Protein AF-A0A357MK97-F1 (afdb_monomer)

Structure (mmCIF, N/CA/C/O backbone):
data_AF-A0A357MK97-F1
#
_entry.id   AF-A0A357MK97-F1
#
loop_
_atom_site.group_PDB
_atom_site.id
_atom_site.type_symbol
_atom_site.label_atom_id
_atom_site.label_alt_id
_atom_site.label_comp_id
_atom_site.label_asym_id
_atom_site.label_entity_id
_atom_site.label_seq_id
_atom_site.pdbx_PDB_ins_code
_atom_site.Cartn_x
_atom_site.Cartn_y
_atom_site.Cartn_z
_atom_site.occupancy
_atom_site.B_iso_or_equiv
_atom_site.auth_seq_id
_atom_site.auth_comp_id
_atom_site.auth_asym_id
_atom_site.auth_atom_id
_atom_site.pdbx_PDB_model_num
ATOM 1 N N . MET A 1 1 ? 2.021 8.253 15.032 1.00 92.56 1 MET A N 1
ATOM 2 C CA . MET A 1 1 ? 1.934 6.848 14.575 1.00 92.56 1 MET A CA 1
ATOM 3 C C . MET A 1 1 ? 0.775 6.176 15.282 1.00 92.56 1 MET A C 1
ATOM 5 O O . MET A 1 1 ? 0.379 6.669 16.330 1.00 92.56 1 MET A O 1
ATOM 9 N N . ILE A 1 2 ? 0.246 5.095 14.713 1.00 96.50 2 ILE A N 1
ATOM 10 C CA . ILE A 1 2 ? -0.759 4.218 15.332 1.00 96.50 2 ILE A CA 1
ATOM 11 C C . ILE A 1 2 ? -0.248 2.780 15.222 1.00 96.50 2 ILE A C 1
ATOM 13 O O . ILE A 1 2 ? 0.347 2.444 14.201 1.00 96.50 2 ILE A O 1
ATOM 17 N N . ALA A 1 3 ? -0.470 1.956 16.244 1.00 97.12 3 ALA A N 1
ATOM 18 C CA . ALA A 1 3 ? -0.114 0.540 16.248 1.00 97.12 3 ALA A CA 1
ATOM 19 C C . ALA A 1 3 ? -1.369 -0.320 16.441 1.00 97.12 3 ALA A C 1
ATOM 21 O O . ALA A 1 3 ? -2.244 0.025 17.237 1.00 97.12 3 ALA A O 1
ATOM 22 N N . PHE A 1 4 ? -1.443 -1.435 15.720 1.00 97.81 4 PHE A N 1
ATOM 23 C CA . PHE A 1 4 ? -2.513 -2.421 15.818 1.00 97.81 4 PHE A CA 1
ATOM 24 C C . PHE A 1 4 ? -1.928 -3.752 16.289 1.00 97.81 4 PHE A C 1
ATOM 26 O O . PHE A 1 4 ? -1.059 -4.304 15.619 1.00 97.81 4 PHE A O 1
ATOM 33 N N . ASP A 1 5 ? -2.414 -4.251 17.427 1.00 97.12 5 ASP A N 1
ATOM 34 C CA . ASP A 1 5 ? -2.074 -5.580 17.950 1.00 97.12 5 ASP A CA 1
ATOM 35 C C . ASP A 1 5 ? -2.695 -6.649 17.037 1.00 97.12 5 ASP A C 1
ATOM 37 O O . ASP A 1 5 ? -3.923 -6.791 16.974 1.00 97.12 5 ASP A O 1
ATOM 41 N N . LEU A 1 6 ? -1.863 -7.397 16.312 1.00 97.06 6 LEU A N 1
ATOM 42 C CA . LEU A 1 6 ? -2.329 -8.416 15.369 1.00 97.06 6 LEU A CA 1
ATOM 43 C C . LEU A 1 6 ? -2.845 -9.677 16.073 1.00 97.06 6 LEU A C 1
ATOM 45 O O . LEU A 1 6 ? -3.482 -10.518 15.438 1.00 97.06 6 LEU A O 1
ATOM 49 N N . GLY A 1 7 ? -2.663 -9.805 17.388 1.00 95.19 7 GLY A N 1
ATOM 50 C CA . GLY A 1 7 ? -3.358 -10.790 18.213 1.00 95.19 7 GLY A CA 1
ATOM 51 C C . GLY A 1 7 ? -4.845 -10.466 18.390 1.00 95.19 7 GLY A C 1
ATOM 52 O O . GLY A 1 7 ? -5.669 -11.379 18.449 1.00 95.19 7 GLY A O 1
ATOM 53 N N . LEU A 1 8 ? -5.205 -9.178 18.402 1.00 95.19 8 LEU A N 1
ATOM 54 C CA . LEU A 1 8 ? -6.578 -8.694 18.617 1.00 95.19 8 LEU A CA 1
ATOM 55 C C . LEU A 1 8 ? -7.298 -8.319 17.317 1.00 95.19 8 LEU A C 1
ATOM 57 O O . LEU A 1 8 ? -8.528 -8.416 17.222 1.00 95.19 8 LEU A O 1
ATOM 61 N N . TYR A 1 9 ? -6.542 -7.886 16.311 1.00 97.12 9 TYR A N 1
ATOM 62 C CA . TYR A 1 9 ? -7.086 -7.336 15.079 1.00 97.12 9 TYR A CA 1
ATOM 63 C C . TYR A 1 9 ? -6.643 -8.124 13.847 1.00 97.12 9 TYR A C 1
ATOM 65 O O . TYR A 1 9 ? -5.513 -8.587 13.738 1.00 97.12 9 TYR A O 1
ATOM 73 N N . GLY A 1 10 ? -7.572 -8.287 12.909 1.00 96.88 10 GLY A N 1
ATOM 74 C CA . GLY A 1 10 ? -7.304 -8.743 11.551 1.00 96.88 10 GLY A CA 1
ATOM 75 C C . GLY A 1 10 ? -7.093 -7.561 10.610 1.00 96.88 10 GLY A C 1
ATOM 76 O O . GLY A 1 10 ? -7.509 -6.437 10.902 1.00 96.88 10 GLY A O 1
ATOM 77 N N . LEU A 1 11 ? -6.489 -7.842 9.462 1.00 98.19 11 LEU A N 1
ATOM 78 C CA . LEU A 1 11 ? -6.285 -6.898 8.374 1.00 98.19 11 LEU A CA 1
ATOM 79 C C . LEU A 1 11 ? -6.964 -7.441 7.118 1.00 98.19 11 LEU A C 1
ATOM 81 O O . LEU A 1 11 ? -6.971 -8.647 6.884 1.00 98.19 11 LEU A O 1
ATOM 85 N N . GLY A 1 12 ? -7.510 -6.552 6.303 1.00 98.00 12 GLY A N 1
ATOM 86 C CA . GLY A 1 12 ? -7.920 -6.862 4.945 1.00 98.00 12 GLY A CA 1
ATOM 87 C C . GLY A 1 12 ? -7.580 -5.728 3.993 1.00 98.00 12 GLY A C 1
ATOM 88 O O . GLY A 1 12 ? -7.131 -4.658 4.407 1.00 98.00 12 GLY A O 1
ATOM 89 N N . TYR A 1 13 ? -7.794 -5.980 2.708 1.00 98.62 13 TYR A N 1
ATOM 90 C CA . TYR A 1 13 ? -7.507 -5.063 1.613 1.00 98.62 13 TYR A CA 1
ATOM 91 C C . TYR A 1 13 ? -8.707 -5.011 0.670 1.00 98.62 13 TYR A C 1
ATOM 93 O O . TYR A 1 13 ? -9.346 -6.037 0.430 1.00 98.62 13 TYR A O 1
ATOM 101 N N . ALA A 1 14 ? -9.013 -3.826 0.154 1.00 98.19 14 ALA A N 1
ATOM 102 C CA . ALA A 1 14 ? -10.058 -3.627 -0.841 1.00 98.19 14 ALA A CA 1
ATOM 103 C C . ALA A 1 14 ? -9.544 -2.720 -1.958 1.00 98.19 14 ALA A C 1
ATOM 105 O O . ALA A 1 14 ? -8.967 -1.659 -1.693 1.00 98.19 14 ALA A O 1
ATOM 106 N N . VAL A 1 15 ? -9.767 -3.137 -3.204 1.00 97.75 15 VAL A N 1
ATOM 107 C CA . VAL A 1 15 ? -9.374 -2.379 -4.392 1.00 97.75 15 VAL A CA 1
ATOM 108 C C . VAL A 1 15 ? -10.351 -1.234 -4.626 1.00 97.75 15 VAL A C 1
ATOM 110 O O . VAL A 1 15 ? -11.564 -1.401 -4.488 1.00 97.75 15 VAL A O 1
ATOM 113 N N . GLY A 1 16 ? -9.808 -0.065 -4.976 1.00 97.31 16 GLY A N 1
ATOM 114 C CA . GLY A 1 16 ? -10.569 1.133 -5.315 1.00 97.31 16 GLY A CA 1
ATOM 115 C C . GLY A 1 16 ? -11.442 0.948 -6.549 1.00 97.31 16 GLY A C 1
ATOM 116 O O . GLY A 1 16 ? -11.199 0.058 -7.362 1.00 97.31 16 GLY A O 1
ATOM 117 N N . THR A 1 17 ? -12.421 1.829 -6.749 1.00 96.88 17 THR A N 1
ATOM 118 C CA . THR A 1 17 ? -13.231 1.821 -7.984 1.00 96.88 17 THR A CA 1
ATOM 119 C C . THR A 1 17 ? -12.405 2.115 -9.244 1.00 96.88 17 THR A C 1
ATOM 121 O O . THR A 1 17 ? -12.867 1.861 -10.348 1.00 96.88 17 THR A O 1
ATOM 124 N N . ASP A 1 18 ? -11.206 2.688 -9.088 1.00 94.75 18 ASP A N 1
ATOM 125 C CA . ASP A 1 18 ? -10.304 3.043 -10.193 1.00 94.75 18 ASP A CA 1
ATOM 126 C C . ASP A 1 18 ? -8.846 2.661 -9.886 1.00 94.75 18 ASP A C 1
ATOM 128 O O . ASP A 1 18 ? -8.137 2.106 -10.721 1.00 94.75 18 ASP A O 1
ATOM 132 N N . HIS A 1 19 ? -8.368 2.916 -8.664 1.00 96.38 19 HIS A N 1
ATOM 133 C CA . HIS A 1 19 ? -6.974 2.704 -8.284 1.00 96.38 19 HIS A CA 1
ATOM 134 C C . HIS A 1 19 ? -6.764 1.435 -7.430 1.00 96.38 19 HIS A C 1
ATOM 136 O O . HIS A 1 19 ? -7.594 1.119 -6.580 1.00 96.38 19 HIS A O 1
ATOM 142 N N . PRO A 1 20 ? -5.630 0.725 -7.603 1.00 95.62 20 PRO A N 1
ATOM 143 C CA . PRO A 1 20 ? -4.439 1.157 -8.336 1.00 95.62 20 PRO A CA 1
ATOM 144 C C . PRO A 1 20 ? -4.575 1.137 -9.863 1.00 95.62 20 PRO A C 1
ATOM 146 O O . PRO A 1 20 ? -3.876 1.937 -10.466 1.00 95.62 20 PRO A O 1
ATOM 149 N N . ALA A 1 21 ? -5.527 0.407 -10.452 1.00 95.31 21 ALA A N 1
ATOM 150 C CA . ALA A 1 21 ? -5.714 0.147 -11.893 1.00 95.31 21 ALA A CA 1
ATOM 151 C C . ALA A 1 21 ? -4.837 -0.992 -12.443 1.00 95.31 21 ALA A C 1
ATOM 153 O O . ALA A 1 21 ? -3.847 -1.396 -11.830 1.00 95.31 21 ALA A O 1
ATOM 154 N N . LEU A 1 22 ? -5.209 -1.524 -13.610 1.00 96.38 22 LEU A N 1
ATOM 155 C CA . LEU A 1 22 ? -4.620 -2.743 -14.183 1.00 96.38 22 LEU A CA 1
ATOM 156 C C . LEU A 1 22 ? -3.775 -2.521 -15.437 1.00 96.38 22 LEU A C 1
ATOM 158 O O . LEU A 1 22 ? -2.881 -3.315 -15.691 1.00 96.38 22 LEU A O 1
ATOM 162 N N . GLY A 1 23 ? -3.995 -1.425 -16.164 1.00 96.06 23 GLY A N 1
ATOM 163 C CA . GLY A 1 23 ? -3.234 -1.101 -17.369 1.00 96.06 23 GLY A CA 1
ATOM 164 C C . GLY A 1 23 ? -1.769 -0.727 -17.127 1.00 96.06 23 GLY A C 1
ATOM 165 O O . GLY A 1 23 ? -1.256 -0.721 -16.008 1.00 96.06 23 GLY A O 1
ATOM 166 N N . TRP A 1 24 ? -1.085 -0.373 -18.210 1.00 96.81 24 TRP A N 1
ATOM 167 C CA . TRP A 1 24 ? 0.311 0.053 -18.177 1.00 96.81 24 TRP A CA 1
ATOM 168 C C . TRP A 1 24 ? 0.515 1.396 -17.465 1.00 96.81 24 TRP A C 1
ATOM 170 O O . TRP A 1 24 ? -0.162 2.387 -17.739 1.00 96.81 24 TRP A O 1
ATOM 180 N N . SER A 1 25 ? 1.536 1.467 -16.612 1.00 96.25 25 SER A N 1
ATOM 181 C CA . SER A 1 25 ? 2.178 2.732 -16.266 1.00 96.25 25 SER A CA 1
ATOM 182 C C . SER A 1 25 ? 2.963 3.267 -17.461 1.00 96.25 25 SER A C 1
ATOM 184 O O . SER A 1 25 ? 3.577 2.512 -18.216 1.00 96.25 25 SER A O 1
ATOM 186 N N . SER A 1 26 ? 3.016 4.590 -17.599 1.00 94.94 26 SER A N 1
ATOM 187 C CA . SER A 1 26 ? 3.893 5.256 -18.565 1.00 94.94 26 SER A CA 1
ATOM 188 C C . SER A 1 26 ? 5.352 5.354 -18.105 1.00 94.94 26 SER A C 1
ATOM 190 O O . SER A 1 26 ? 6.183 5.862 -18.854 1.00 94.94 26 SER A O 1
ATOM 192 N N . ARG A 1 27 ? 5.670 4.918 -16.875 1.00 95.50 27 ARG A N 1
ATOM 193 C CA . ARG A 1 27 ? 7.018 5.032 -16.301 1.00 95.50 27 ARG A CA 1
ATOM 194 C C . ARG A 1 27 ? 8.040 4.089 -16.945 1.00 95.50 27 ARG A C 1
ATOM 196 O O . ARG A 1 27 ? 9.103 4.600 -17.298 1.00 95.50 27 ARG A O 1
ATOM 203 N N . PRO A 1 28 ? 7.772 2.779 -17.104 1.00 95.81 28 PRO A N 1
ATOM 204 C CA . PRO A 1 28 ? 8.745 1.890 -17.722 1.00 95.81 28 PRO A CA 1
ATOM 205 C C . PRO A 1 28 ? 8.964 2.228 -19.206 1.00 95.81 28 PRO A C 1
ATOM 207 O O . PRO A 1 28 ? 8.039 2.715 -19.872 1.00 95.81 28 PRO A O 1
ATOM 210 N N . PRO A 1 29 ? 10.159 1.953 -19.763 1.00 94.06 29 PRO A N 1
ATOM 211 C CA . PRO A 1 29 ? 10.436 2.129 -21.186 1.00 94.06 29 PRO A CA 1
ATOM 212 C C . PRO A 1 29 ? 9.418 1.413 -22.083 1.00 94.06 29 PRO A C 1
ATOM 214 O O . PRO A 1 29 ? 8.775 0.446 -21.688 1.00 94.06 29 PRO A O 1
ATOM 217 N N . TYR A 1 30 ? 9.251 1.869 -23.327 1.00 93.50 30 TYR A N 1
ATOM 218 C CA . TYR A 1 30 ? 8.357 1.183 -24.273 1.00 93.50 30 TYR A CA 1
ATOM 219 C C . TYR A 1 30 ? 8.824 -0.246 -24.593 1.00 93.50 30 TYR A C 1
ATOM 221 O O . TYR A 1 30 ? 8.001 -1.140 -24.714 1.00 93.50 30 TYR A O 1
ATOM 229 N N . ALA A 1 31 ? 10.139 -0.485 -24.615 1.00 92.75 31 ALA A N 1
ATOM 230 C CA . ALA A 1 31 ? 10.718 -1.796 -24.911 1.00 92.75 31 ALA A CA 1
ATOM 231 C C . ALA A 1 31 ? 10.292 -2.920 -23.943 1.00 92.75 31 ALA A C 1
ATOM 233 O O . ALA A 1 31 ? 10.355 -4.086 -24.311 1.00 92.75 31 ALA A O 1
ATOM 234 N N . VAL A 1 32 ? 9.843 -2.587 -22.725 1.00 93.44 32 VAL A N 1
ATOM 235 C CA . VAL A 1 32 ? 9.364 -3.570 -21.732 1.00 93.44 32 VAL A CA 1
ATOM 236 C C . VAL A 1 32 ? 7.838 -3.673 -21.681 1.00 93.44 32 VAL A C 1
ATOM 238 O O . VAL A 1 32 ? 7.292 -4.303 -20.777 1.00 93.44 32 VAL A O 1
ATOM 241 N N . ARG A 1 33 ? 7.146 -3.010 -22.615 1.00 94.50 33 ARG A N 1
ATOM 242 C CA . ARG A 1 33 ? 5.687 -2.970 -22.731 1.00 94.50 33 ARG A CA 1
ATOM 243 C C . ARG A 1 33 ? 5.293 -3.602 -24.068 1.00 94.50 33 ARG A C 1
ATOM 245 O O . ARG A 1 33 ? 5.193 -2.872 -25.053 1.00 94.50 33 ARG A O 1
ATOM 252 N N . PRO A 1 34 ? 5.112 -4.936 -24.124 1.00 93.00 34 PRO A N 1
ATOM 253 C CA . PRO A 1 34 ? 4.696 -5.612 -25.347 1.00 93.00 34 PRO A CA 1
ATOM 254 C C . PRO A 1 34 ? 3.432 -4.951 -25.927 1.00 93.00 34 PRO A C 1
ATOM 256 O O . PRO A 1 34 ? 2.448 -4.833 -25.189 1.00 93.00 34 PRO A O 1
ATOM 259 N N . PRO A 1 35 ? 3.441 -4.493 -27.194 1.00 88.94 35 PRO A N 1
ATOM 260 C CA . PRO A 1 35 ? 2.340 -3.714 -27.770 1.00 88.94 35 PRO A CA 1
ATOM 261 C C . PRO A 1 35 ? 0.989 -4.441 -27.749 1.00 88.94 35 PRO A C 1
ATOM 263 O O . PRO A 1 35 ? -0.051 -3.821 -27.545 1.00 88.94 35 PRO A O 1
ATOM 266 N N . GLU A 1 36 ? 1.017 -5.758 -27.927 1.00 93.31 36 GLU A N 1
ATOM 267 C CA . GLU A 1 36 ? -0.144 -6.650 -27.927 1.00 93.31 36 GLU A CA 1
ATOM 268 C C . GLU A 1 36 ? -0.763 -6.896 -26.541 1.00 93.31 36 GLU A C 1
ATOM 270 O O . GLU A 1 36 ? -1.899 -7.367 -26.459 1.00 93.31 36 GLU A O 1
ATOM 275 N N . LEU A 1 37 ? -0.069 -6.573 -25.443 1.00 95.56 37 LEU A N 1
ATOM 276 C CA . LEU A 1 37 ? -0.618 -6.756 -24.100 1.00 95.56 37 LEU A CA 1
ATOM 277 C C . LEU A 1 37 ? -1.349 -5.487 -23.628 1.00 95.56 37 LEU A C 1
ATOM 279 O O . LEU A 1 37 ? -0.733 -4.423 -23.531 1.00 95.56 37 LEU A O 1
ATOM 283 N N . PRO A 1 38 ? -2.628 -5.574 -23.216 1.00 95.06 38 PRO A N 1
ATOM 284 C CA . PRO A 1 38 ? -3.389 -4.409 -22.746 1.00 95.06 38 PRO A CA 1
ATOM 285 C C . PRO A 1 38 ? -2.923 -3.886 -21.371 1.00 95.06 38 PRO A C 1
ATOM 287 O O . PRO A 1 38 ? -3.294 -2.787 -20.957 1.00 95.06 38 PRO A O 1
ATOM 290 N N . GLY A 1 39 ? -2.106 -4.660 -20.657 1.00 95.75 39 GLY A N 1
ATOM 291 C CA . GLY A 1 39 ? -1.482 -4.305 -19.386 1.00 95.75 39 GLY A CA 1
ATOM 292 C C . GLY A 1 39 ? -0.348 -5.277 -19.039 1.00 95.75 39 GLY A C 1
ATOM 293 O O . GLY A 1 39 ? -0.177 -6.281 -19.735 1.00 95.75 39 GLY A O 1
ATOM 294 N N . PRO A 1 40 ? 0.414 -5.021 -17.960 1.00 95.56 40 PRO A N 1
ATOM 295 C CA . PRO A 1 40 ? 1.567 -5.835 -17.555 1.00 95.56 40 PRO A CA 1
ATOM 296 C C . PRO A 1 40 ? 1.236 -7.307 -17.302 1.00 95.56 40 PRO A C 1
ATOM 298 O O . PRO A 1 40 ? 2.082 -8.173 -17.502 1.00 95.56 40 PRO A O 1
ATOM 301 N N . ASP A 1 41 ? -0.001 -7.588 -16.898 1.00 95.19 41 ASP A N 1
ATOM 302 C CA . ASP A 1 41 ? -0.479 -8.937 -16.597 1.00 95.19 41 ASP A CA 1
ATOM 303 C C . ASP A 1 41 ? -1.333 -9.534 -17.731 1.00 95.19 41 ASP A C 1
ATOM 305 O O . ASP A 1 41 ? -1.950 -10.581 -17.551 1.00 95.19 41 ASP A O 1
ATOM 309 N N . GLY A 1 42 ? -1.383 -8.879 -18.898 1.00 95.06 42 GLY A N 1
ATOM 310 C CA . GLY A 1 42 ? -2.235 -9.268 -20.029 1.00 95.06 42 GLY A CA 1
ATOM 311 C C . GLY A 1 42 ? -3.685 -8.786 -19.924 1.00 95.06 42 GLY A C 1
ATOM 312 O O . GLY A 1 42 ? -4.475 -9.035 -20.829 1.00 95.06 42 GLY A O 1
ATOM 313 N N . ILE A 1 43 ? -4.027 -8.043 -18.867 1.00 94.69 43 ILE A N 1
ATOM 314 C CA . ILE A 1 43 ? -5.319 -7.371 -18.686 1.00 94.69 43 ILE A CA 1
ATOM 315 C C . ILE A 1 43 ? -5.105 -5.878 -18.432 1.00 94.69 43 ILE A C 1
ATOM 317 O O . ILE A 1 43 ? -4.203 -5.490 -17.695 1.00 94.69 43 ILE A O 1
ATOM 321 N N . GLY A 1 44 ? -5.932 -5.032 -19.047 1.00 94.56 44 GLY A N 1
ATOM 322 C CA . GLY A 1 44 ? -5.881 -3.576 -18.859 1.00 94.56 44 GLY A CA 1
ATOM 323 C C . GLY A 1 44 ? -6.966 -3.026 -17.928 1.00 94.56 44 GLY A C 1
ATOM 324 O O . GLY A 1 44 ? -6.898 -1.871 -17.511 1.00 94.56 44 GLY A O 1
ATOM 325 N N . THR A 1 45 ? -7.971 -3.842 -17.599 1.00 94.19 45 THR A N 1
ATOM 326 C CA . THR A 1 45 ? -9.184 -3.437 -16.876 1.00 94.19 45 THR A CA 1
ATOM 327 C C . THR A 1 45 ? -9.703 -4.563 -15.987 1.00 94.19 45 THR A C 1
ATOM 329 O O . THR A 1 45 ? -9.412 -5.731 -16.234 1.00 94.19 45 THR A O 1
ATOM 332 N N . ALA A 1 46 ? -10.460 -4.196 -14.950 1.00 92.94 46 ALA A N 1
ATOM 333 C CA . ALA A 1 46 ? -11.100 -5.140 -14.039 1.00 92.94 46 ALA A CA 1
ATOM 334 C C . ALA A 1 46 ? -12.457 -5.624 -14.570 1.00 92.94 46 ALA A C 1
ATOM 336 O O . ALA A 1 46 ? -13.048 -6.523 -13.983 1.00 92.94 46 ALA A O 1
ATOM 337 N N . MET A 1 47 ? -12.959 -5.042 -15.668 1.00 92.25 47 MET A N 1
ATOM 338 C CA . MET A 1 47 ? -14.255 -5.417 -16.231 1.00 92.25 47 MET A CA 1
ATOM 339 C C . MET A 1 47 ? -14.334 -6.925 -16.527 1.00 92.25 47 MET A C 1
ATOM 341 O O . MET A 1 47 ? -13.382 -7.486 -17.071 1.00 92.25 47 MET A O 1
ATOM 345 N N . PRO A 1 48 ? -15.472 -7.573 -16.211 1.00 92.88 48 PRO A N 1
ATOM 346 C CA . PRO A 1 48 ? -16.734 -6.982 -15.739 1.00 92.88 48 PRO A CA 1
ATOM 347 C C . PRO A 1 48 ? -16.845 -6.802 -14.208 1.00 92.88 48 PRO A C 1
ATOM 349 O O . PRO A 1 48 ? -17.932 -6.512 -13.713 1.00 92.88 48 PRO A O 1
ATOM 352 N N . LEU A 1 49 ? -15.767 -6.979 -13.436 1.00 91.88 49 LEU A N 1
ATOM 353 C CA . LEU A 1 49 ? -15.797 -6.822 -11.979 1.00 91.88 49 LEU A CA 1
ATOM 354 C C . LEU A 1 49 ? -16.018 -5.357 -11.577 1.00 91.88 49 LEU A C 1
ATOM 356 O O . LEU A 1 49 ? -15.420 -4.443 -12.145 1.00 91.88 49 LEU A O 1
ATOM 360 N N . VAL A 1 50 ? -16.836 -5.154 -10.542 1.00 91.69 50 VAL A N 1
ATOM 361 C CA . VAL A 1 50 ? -17.086 -3.842 -9.933 1.00 91.69 50 VAL A CA 1
ATOM 362 C C . VAL A 1 50 ? -16.411 -3.797 -8.567 1.00 91.69 50 VAL A C 1
ATOM 364 O O . VAL A 1 50 ? -16.897 -4.376 -7.594 1.00 91.69 50 VAL A O 1
ATOM 367 N N . THR A 1 51 ? -15.272 -3.116 -8.496 1.00 94.12 51 THR A N 1
ATOM 368 C CA . THR A 1 51 ? -14.561 -2.838 -7.245 1.00 94.12 51 THR A CA 1
ATOM 369 C C . THR A 1 51 ? -15.147 -1.592 -6.586 1.00 94.12 51 THR A C 1
ATOM 371 O O . THR A 1 51 ? -15.541 -0.647 -7.265 1.00 94.12 51 THR A O 1
ATOM 374 N N . LEU A 1 52 ? -15.244 -1.586 -5.254 1.00 94.19 52 LEU A N 1
ATOM 375 C CA . LEU A 1 52 ? -15.936 -0.518 -4.521 1.00 94.19 52 LEU A CA 1
ATOM 376 C C . LEU A 1 52 ? -14.995 0.439 -3.783 1.00 94.19 52 LEU A C 1
ATOM 378 O O . LEU A 1 52 ? -15.423 1.522 -3.399 1.00 94.19 52 LEU A O 1
ATOM 382 N N . GLY A 1 53 ? -13.743 0.054 -3.524 1.00 96.25 53 GLY A N 1
ATOM 383 C CA . GLY A 1 53 ? -12.851 0.839 -2.670 1.00 96.25 53 GLY A CA 1
ATOM 384 C C . GLY A 1 53 ? -13.445 1.100 -1.298 1.00 96.25 53 GLY A C 1
ATOM 385 O O . GLY A 1 53 ? -13.420 2.224 -0.816 1.00 96.25 53 GLY A O 1
ATOM 386 N N . MET A 1 54 ? -14.070 0.091 -0.698 1.00 96.94 54 MET A N 1
ATOM 387 C CA . MET A 1 54 ? -14.699 0.221 0.609 1.00 96.94 54 MET A CA 1
ATOM 388 C C . MET A 1 54 ? -14.682 -1.107 1.355 1.00 96.94 54 MET A C 1
ATOM 390 O O . MET A 1 54 ? -14.588 -2.179 0.752 1.00 96.94 54 MET A O 1
ATOM 394 N N . VAL A 1 55 ? -14.795 -1.037 2.676 1.00 96.88 55 VAL A N 1
ATOM 395 C CA . VAL A 1 55 ? -14.969 -2.221 3.515 1.00 96.88 55 VAL A CA 1
ATOM 396 C C . VAL A 1 55 ? -16.290 -2.890 3.155 1.00 96.88 55 VAL A C 1
ATOM 398 O O . VAL A 1 55 ? -17.311 -2.223 3.000 1.00 96.88 55 VAL A O 1
ATOM 401 N N . ASN A 1 56 ? -16.279 -4.219 3.041 1.00 93.12 56 ASN A N 1
ATOM 402 C CA . ASN A 1 56 ? -17.494 -4.984 2.784 1.00 93.12 56 ASN A CA 1
ATOM 403 C C . ASN A 1 56 ? -18.551 -4.667 3.872 1.00 93.12 56 ASN A C 1
ATOM 405 O O . ASN A 1 56 ? -18.261 -4.884 5.054 1.00 93.12 56 ASN A O 1
ATOM 409 N N . PRO A 1 57 ? -19.763 -4.197 3.503 1.00 91.69 57 PRO A N 1
ATOM 410 C CA . PRO A 1 57 ? -20.813 -3.835 4.457 1.00 91.69 57 PRO A CA 1
ATOM 411 C C . PRO A 1 57 ? -21.153 -4.935 5.469 1.00 91.69 57 PRO A C 1
ATOM 413 O O . PRO A 1 57 ? -21.489 -4.623 6.609 1.00 91.69 57 PRO A O 1
ATOM 416 N N . VAL A 1 58 ? -20.992 -6.210 5.092 1.00 92.00 58 VAL A N 1
ATOM 417 C CA . VAL A 1 58 ? -21.232 -7.371 5.968 1.00 92.00 58 VAL A CA 1
ATOM 418 C C . VAL A 1 58 ? -20.303 -7.382 7.190 1.00 92.00 58 VAL A C 1
ATOM 420 O O . VAL A 1 58 ? -20.700 -7.842 8.254 1.00 92.00 58 VAL A O 1
ATOM 423 N N . ILE A 1 59 ? -19.081 -6.851 7.064 1.00 92.12 59 ILE A N 1
ATOM 424 C CA . ILE A 1 59 ? -18.077 -6.815 8.145 1.00 92.12 59 ILE A CA 1
ATOM 425 C C . ILE A 1 59 ? -17.762 -5.392 8.624 1.00 92.12 59 ILE A C 1
ATOM 427 O O . ILE A 1 59 ? -16.904 -5.204 9.489 1.00 92.12 59 ILE A O 1
ATOM 431 N N . ALA A 1 60 ? -18.428 -4.372 8.077 1.00 92.00 60 ALA A N 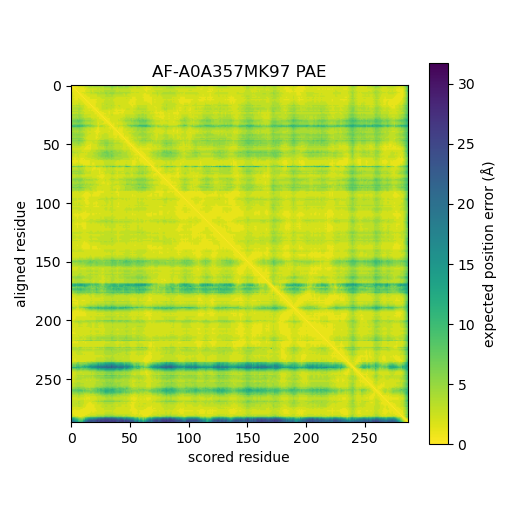1
ATOM 432 C CA . ALA A 1 60 ? -18.135 -2.971 8.378 1.00 92.00 60 ALA A CA 1
ATOM 433 C C . ALA A 1 60 ? -18.353 -2.626 9.864 1.00 92.00 60 ALA A C 1
ATOM 435 O O . ALA A 1 60 ? -17.624 -1.812 10.422 1.00 92.00 60 ALA A O 1
ATOM 436 N N . ASN A 1 61 ? -19.281 -3.306 10.544 1.00 90.19 61 ASN A N 1
ATOM 437 C CA . ASN A 1 61 ? -19.505 -3.179 11.992 1.00 90.19 61 ASN A CA 1
ATOM 438 C C . ASN A 1 61 ? -18.308 -3.646 12.856 1.00 90.19 61 ASN A C 1
ATOM 440 O O . ASN A 1 61 ? -18.190 -3.281 14.032 1.00 90.19 61 ASN A O 1
ATOM 444 N N . ARG A 1 62 ? -17.406 -4.456 12.289 1.00 93.12 62 ARG A N 1
ATOM 445 C CA . ARG A 1 62 ? -16.177 -4.929 12.937 1.00 93.12 62 ARG A CA 1
ATOM 446 C C . ARG A 1 62 ? -14.971 -4.054 12.619 1.00 93.12 62 ARG A C 1
ATOM 448 O O . ARG A 1 62 ? -13.946 -4.225 13.284 1.00 93.12 62 ARG A O 1
ATOM 455 N N . ALA A 1 63 ? -15.072 -3.154 11.640 1.00 95.50 63 ALA A N 1
ATOM 456 C CA . ALA A 1 63 ? -13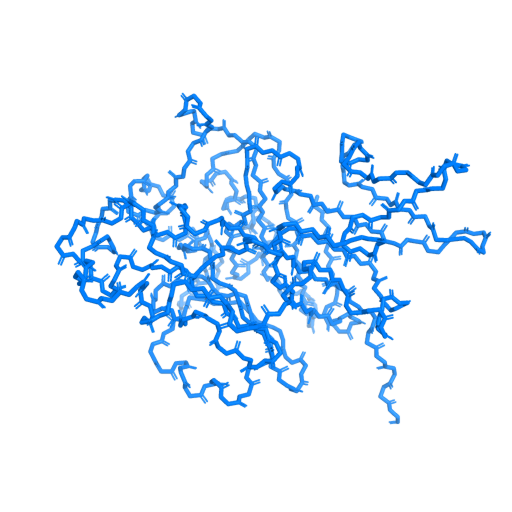.986 -2.263 11.269 1.00 95.50 63 ALA A CA 1
ATOM 457 C C . ALA A 1 63 ? -13.666 -1.301 12.421 1.00 95.50 63 ALA A C 1
ATOM 459 O O . ALA A 1 63 ? -14.547 -0.631 12.958 1.00 95.50 63 ALA A O 1
ATOM 460 N N . VAL A 1 64 ? -12.391 -1.231 12.791 1.00 96.81 64 VAL A N 1
ATOM 461 C CA . VAL A 1 64 ? -11.868 -0.300 13.804 1.00 96.81 64 VAL A CA 1
ATOM 462 C C . VAL A 1 64 ? -10.964 0.759 13.197 1.00 96.81 64 VAL A C 1
ATOM 464 O O . VAL A 1 64 ? -10.762 1.801 13.812 1.00 96.81 64 VAL A O 1
ATOM 467 N N . ALA A 1 65 ? -10.438 0.515 11.996 1.00 97.94 65 ALA A N 1
ATOM 468 C CA . ALA A 1 65 ? -9.666 1.498 11.260 1.00 97.94 65 ALA A CA 1
ATOM 469 C C . ALA A 1 65 ? -9.689 1.236 9.754 1.00 97.94 65 ALA A C 1
ATOM 471 O O . ALA A 1 65 ? -9.862 0.099 9.312 1.00 97.94 65 ALA A O 1
ATOM 472 N N . THR A 1 66 ? -9.433 2.281 8.976 1.00 98.25 66 THR A N 1
ATOM 473 C CA . THR A 1 66 ? -9.049 2.184 7.562 1.00 98.25 66 THR A CA 1
ATOM 474 C C . THR A 1 66 ? -7.878 3.110 7.284 1.00 98.25 66 THR A C 1
ATOM 476 O O . THR A 1 66 ? -7.716 4.144 7.938 1.00 98.25 66 THR A O 1
ATOM 479 N N . PHE A 1 67 ? -7.051 2.749 6.307 1.00 98.31 67 PHE A N 1
ATOM 480 C CA . PHE A 1 67 ? -5.996 3.619 5.800 1.00 98.31 67 PHE A CA 1
ATOM 481 C C . PHE A 1 67 ? -5.693 3.333 4.328 1.00 98.31 67 PHE A C 1
ATOM 483 O O . PHE A 1 67 ? -5.888 2.223 3.836 1.00 98.31 67 PHE A O 1
ATOM 490 N N . THR A 1 68 ? -5.229 4.352 3.603 1.00 98.06 68 THR A N 1
ATOM 491 C CA . THR A 1 68 ? -4.953 4.221 2.160 1.00 98.06 68 THR A CA 1
ATOM 492 C C . THR A 1 68 ? -3.772 3.284 1.909 1.00 98.06 68 THR A C 1
ATOM 494 O O . THR A 1 68 ? -2.729 3.408 2.551 1.00 98.06 68 THR A O 1
ATOM 497 N N . ALA A 1 69 ? -3.920 2.361 0.955 1.00 96.25 69 ALA A N 1
ATOM 498 C CA . ALA A 1 69 ? -3.009 1.227 0.837 1.00 96.25 69 ALA A CA 1
ATOM 499 C C . ALA A 1 69 ? -1.723 1.494 0.050 1.00 96.25 69 ALA A C 1
ATOM 501 O O . ALA A 1 69 ? -0.692 0.913 0.373 1.00 96.25 69 ALA A O 1
ATOM 502 N N . GLY A 1 70 ? -1.730 2.319 -1.000 1.00 91.44 70 GLY A N 1
ATOM 503 C CA . GLY A 1 70 ? -0.522 2.400 -1.821 1.00 91.44 70 GLY A CA 1
ATOM 504 C C . GLY A 1 70 ? -0.527 3.376 -2.978 1.00 91.44 70 GLY A C 1
ATOM 505 O O . GLY A 1 70 ? -1.236 4.375 -2.989 1.00 91.44 70 GLY A O 1
ATOM 506 N N . LEU A 1 71 ? 0.330 3.119 -3.960 1.00 93.12 71 LEU A N 1
ATOM 507 C CA . LEU A 1 71 ? 0.497 3.979 -5.132 1.00 93.12 71 LEU A CA 1
ATOM 508 C C . LEU A 1 71 ? -0.489 3.622 -6.254 1.00 93.12 71 LEU A C 1
ATOM 510 O O . LEU A 1 71 ? -0.785 2.452 -6.480 1.00 93.12 71 LEU A O 1
ATOM 514 N N . LYS A 1 72 ? -0.951 4.637 -7.001 1.00 94.69 72 LYS A N 1
ATOM 515 C CA . LYS A 1 72 ? -1.678 4.433 -8.271 1.00 94.69 72 LYS A CA 1
ATOM 516 C C . LYS A 1 72 ? -0.778 3.697 -9.262 1.00 94.69 72 LYS A C 1
ATOM 518 O O . LYS A 1 72 ? 0.433 3.906 -9.225 1.00 94.69 72 LYS A O 1
ATOM 523 N N . ARG A 1 73 ? -1.348 2.971 -10.223 1.00 94.50 73 ARG A N 1
ATOM 524 C CA . ARG A 1 73 ? -0.621 2.255 -11.284 1.00 94.50 73 ARG A CA 1
ATOM 525 C C . ARG A 1 73 ? 0.382 3.134 -12.017 1.00 94.50 73 ARG A C 1
ATOM 527 O O . ARG A 1 73 ? 1.525 2.728 -12.174 1.00 94.50 73 ARG A O 1
ATOM 534 N N . GLN A 1 74 ? 0.009 4.370 -12.353 1.00 91.56 74 GLN A N 1
ATOM 535 C CA . GLN A 1 74 ? 0.914 5.340 -12.984 1.00 91.56 74 GLN A CA 1
ATOM 536 C C . GLN A 1 74 ? 2.223 5.552 -12.197 1.00 91.56 74 GLN A C 1
ATOM 538 O O . GLN A 1 74 ? 3.265 5.830 -12.783 1.00 91.56 74 GLN A O 1
ATOM 543 N N . HIS A 1 75 ? 2.196 5.402 -10.873 1.00 92.62 75 HIS A N 1
ATOM 544 C CA . HIS A 1 75 ? 3.367 5.534 -10.003 1.00 92.62 75 HIS A CA 1
ATOM 545 C C . HIS A 1 75 ? 3.881 4.196 -9.459 1.00 92.62 75 HIS A C 1
ATOM 547 O O . HIS A 1 75 ? 4.995 4.135 -8.947 1.00 92.62 75 HIS A O 1
ATOM 553 N N . GLY A 1 76 ? 3.095 3.130 -9.587 1.00 94.12 76 GLY A N 1
ATOM 554 C CA . GLY A 1 76 ? 3.402 1.783 -9.128 1.00 94.12 76 GLY A CA 1
ATOM 555 C C . GLY A 1 76 ? 4.168 0.958 -10.154 1.00 94.12 76 GLY A C 1
ATOM 556 O O . GLY A 1 76 ? 3.777 -0.173 -10.409 1.00 94.12 76 GLY A O 1
ATOM 557 N N . ALA A 1 77 ? 5.179 1.558 -10.783 1.00 96.50 77 ALA A N 1
ATOM 558 C CA . ALA A 1 77 ? 6.142 0.921 -11.681 1.00 96.50 77 ALA A CA 1
ATOM 559 C C . ALA A 1 77 ? 7.413 1.780 -11.747 1.00 96.50 77 ALA A C 1
ATOM 561 O O . ALA A 1 77 ? 7.357 2.996 -11.495 1.00 96.50 77 ALA A O 1
ATOM 562 N N . PHE A 1 78 ? 8.551 1.173 -12.068 1.00 96.88 78 PHE A N 1
ATOM 563 C CA . PHE A 1 78 ? 9.846 1.851 -12.037 1.00 96.88 78 PHE A CA 1
ATOM 564 C C . PHE A 1 78 ? 10.061 2.695 -13.290 1.00 96.88 78 PHE A C 1
ATOM 566 O O . PHE A 1 78 ? 9.829 2.255 -14.413 1.00 96.88 78 PHE A O 1
ATOM 573 N N . LYS A 1 79 ? 10.519 3.933 -13.083 1.00 94.94 79 LYS A N 1
ATOM 574 C CA . LYS A 1 79 ? 10.959 4.823 -14.169 1.00 94.94 79 LYS A CA 1
ATOM 575 C C . LYS A 1 79 ? 12.458 4.692 -14.456 1.00 94.94 79 LYS A C 1
ATOM 577 O O . LYS A 1 79 ? 12.889 4.911 -15.580 1.00 94.94 79 LYS A O 1
ATOM 582 N N . PHE A 1 80 ? 13.245 4.382 -13.429 1.00 94.38 80 PHE A N 1
ATOM 583 C CA . PHE A 1 80 ? 14.705 4.372 -13.468 1.00 94.38 80 PHE A CA 1
ATOM 584 C C . PHE A 1 80 ? 15.255 3.156 -12.721 1.00 94.38 80 PHE A C 1
ATOM 586 O O . PHE A 1 80 ? 14.556 2.562 -11.900 1.00 94.38 80 PHE A O 1
ATOM 593 N N . GLY A 1 81 ? 16.531 2.853 -12.960 1.00 93.94 81 GLY A N 1
ATOM 594 C CA . GLY A 1 81 ? 17.210 1.697 -12.382 1.00 93.94 81 GLY A CA 1
ATOM 595 C C . GLY A 1 81 ? 16.939 0.406 -13.152 1.00 93.94 81 GLY A C 1
ATOM 596 O O . GLY A 1 81 ? 16.179 0.378 -14.119 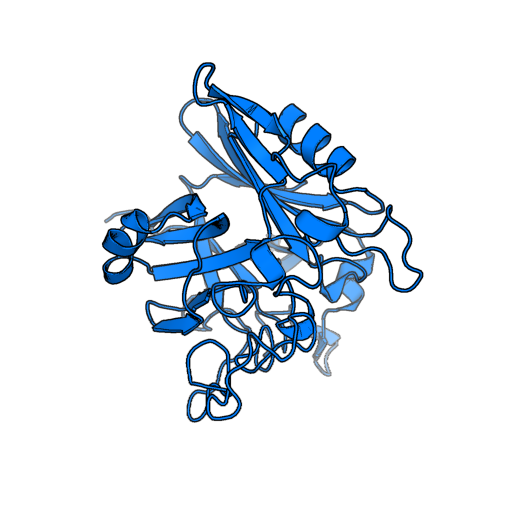1.00 93.94 81 GLY A O 1
ATOM 597 N N . ASP A 1 82 ? 17.576 -0.660 -12.692 1.00 93.81 82 ASP A N 1
ATOM 598 C CA . ASP A 1 82 ? 17.442 -2.024 -13.204 1.00 93.81 82 ASP A CA 1
ATOM 599 C C . ASP A 1 82 ? 15.979 -2.486 -13.294 1.00 93.81 82 ASP A C 1
ATOM 601 O O . ASP A 1 82 ? 15.546 -2.922 -14.357 1.00 93.81 82 ASP A O 1
ATOM 605 N N . MET A 1 83 ? 15.177 -2.310 -12.236 1.00 94.81 83 MET A N 1
ATOM 606 C CA . MET A 1 83 ? 13.781 -2.782 -12.187 1.00 94.81 83 MET A CA 1
ATOM 607 C C . MET A 1 83 ? 12.835 -2.123 -13.200 1.00 94.81 83 MET A C 1
ATOM 609 O O . MET A 1 83 ? 11.741 -2.638 -13.430 1.00 94.81 83 MET A O 1
ATOM 613 N N . ALA A 1 84 ? 13.239 -1.024 -13.846 1.00 95.62 84 ALA A N 1
ATOM 614 C CA . ALA A 1 84 ? 12.481 -0.440 -14.952 1.00 95.62 84 ALA A CA 1
ATOM 615 C C . ALA A 1 84 ? 12.595 -1.268 -16.247 1.00 95.62 84 ALA A C 1
ATOM 617 O O . ALA A 1 84 ? 11.729 -1.159 -17.111 1.00 95.62 84 ALA A O 1
ATOM 618 N N . GLY A 1 85 ? 13.656 -2.072 -16.389 1.00 94.56 85 GLY A N 1
ATOM 619 C CA . GLY A 1 85 ? 14.035 -2.758 -17.628 1.00 94.56 85 GLY A CA 1
ATOM 620 C C . GLY A 1 85 ? 13.584 -4.218 -17.758 1.00 94.56 85 GLY A C 1
ATOM 621 O O . GLY A 1 85 ? 13.741 -4.792 -18.829 1.00 94.56 85 GLY A O 1
ATOM 622 N N . PHE A 1 86 ? 13.030 -4.830 -16.708 1.00 93.00 86 PHE A N 1
ATOM 623 C CA . PHE A 1 86 ? 12.612 -6.240 -16.720 1.00 93.00 86 PHE A CA 1
ATOM 624 C C . PHE A 1 86 ? 11.343 -6.474 -15.885 1.00 93.00 86 PHE A C 1
ATOM 626 O O . PHE A 1 86 ? 10.841 -5.545 -15.248 1.00 93.00 86 PHE A O 1
ATOM 633 N N . ASN A 1 87 ? 10.783 -7.691 -15.954 1.00 92.81 87 ASN A N 1
ATOM 634 C CA . ASN A 1 87 ? 9.451 -8.085 -15.454 1.00 92.81 87 ASN A CA 1
ATOM 635 C C . ASN A 1 87 ? 8.406 -6.977 -15.629 1.00 92.81 87 ASN A C 1
ATOM 637 O O . ASN A 1 87 ? 7.810 -6.476 -14.672 1.00 92.81 87 ASN A O 1
ATOM 641 N N . MET A 1 88 ? 8.237 -6.539 -16.877 1.00 93.69 88 MET A N 1
ATOM 642 C CA . MET A 1 88 ? 7.258 -5.518 -17.246 1.00 93.69 88 MET A CA 1
ATOM 643 C C . MET A 1 88 ? 7.432 -4.189 -16.479 1.00 93.69 88 MET A C 1
ATOM 645 O O . MET A 1 88 ? 6.457 -3.484 -16.246 1.00 93.69 88 MET A O 1
ATOM 649 N N . GLY A 1 89 ? 8.647 -3.831 -16.041 1.00 94.00 89 GLY A N 1
ATOM 650 C CA . GLY A 1 89 ? 8.936 -2.599 -15.288 1.00 94.00 89 GLY A CA 1
ATOM 651 C C . GLY A 1 89 ? 8.541 -2.635 -13.805 1.00 94.00 89 GLY A C 1
ATOM 652 O O . GLY A 1 89 ? 8.398 -1.575 -13.185 1.00 94.00 89 GLY A O 1
ATOM 653 N N . HIS A 1 90 ? 8.306 -3.843 -13.273 1.00 86.75 90 HIS A N 1
ATOM 654 C CA . HIS A 1 90 ? 7.847 -4.157 -11.914 1.00 86.75 90 HIS A CA 1
ATOM 655 C C . HIS A 1 90 ? 6.653 -3.317 -11.475 1.00 86.75 90 HIS A C 1
ATOM 657 O O . HIS A 1 90 ? 6.680 -2.565 -10.499 1.00 86.75 90 HIS A O 1
ATOM 663 N N . HIS A 1 91 ? 5.580 -3.486 -12.240 1.00 97.12 91 HIS A N 1
ATOM 664 C CA . HIS A 1 91 ? 4.245 -3.056 -11.876 1.00 97.12 91 HIS A CA 1
ATOM 665 C C . HIS A 1 91 ? 3.813 -3.692 -10.550 1.00 97.12 91 HIS A C 1
ATOM 667 O O . HIS A 1 91 ? 3.800 -4.909 -10.420 1.00 97.12 91 HIS A O 1
ATOM 673 N N . TYR A 1 92 ? 3.453 -2.868 -9.567 1.00 97.75 92 TYR A N 1
ATOM 674 C CA . TYR A 1 92 ? 3.164 -3.342 -8.214 1.00 97.75 92 TYR A CA 1
ATOM 675 C C . TYR A 1 92 ? 1.901 -4.204 -8.201 1.00 97.75 92 TYR A C 1
ATOM 677 O O . TYR A 1 92 ? 0.834 -3.741 -8.621 1.00 97.75 92 TYR A O 1
ATOM 685 N N . GLY A 1 93 ? 2.040 -5.434 -7.714 1.00 98.19 93 GLY A N 1
ATOM 686 C CA . GLY A 1 93 ? 0.967 -6.414 -7.649 1.00 98.19 93 GLY A CA 1
ATOM 687 C C . GLY A 1 93 ? -0.011 -6.181 -6.505 1.00 98.19 93 GLY A C 1
ATOM 688 O O . GLY A 1 93 ? 0.280 -5.473 -5.527 1.00 98.19 93 GLY A O 1
ATOM 689 N N . PHE A 1 94 ? -1.185 -6.796 -6.634 1.00 98.44 94 PHE A N 1
ATOM 690 C CA . PHE A 1 94 ? -2.203 -6.817 -5.592 1.00 98.44 94 PHE A CA 1
ATOM 691 C C . PHE A 1 94 ? -3.233 -7.932 -5.793 1.00 98.44 94 PHE A C 1
ATOM 693 O O . PHE A 1 94 ? -3.591 -8.301 -6.915 1.00 98.44 94 PHE A O 1
ATOM 700 N N . ILE A 1 95 ? -3.716 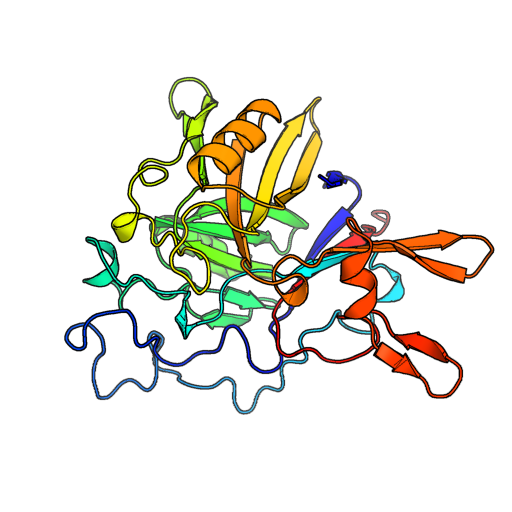-8.441 -4.664 1.00 98.56 95 ILE A N 1
ATOM 701 C CA . ILE A 1 95 ? -4.661 -9.547 -4.546 1.00 98.56 95 ILE A CA 1
ATOM 702 C C . ILE A 1 95 ? -5.748 -9.113 -3.563 1.00 98.56 95 ILE A C 1
ATOM 704 O O . ILE A 1 95 ? -5.436 -8.713 -2.439 1.00 98.56 95 ILE A O 1
ATOM 708 N N . GLU A 1 96 ? -7.014 -9.209 -3.963 1.00 97.62 96 GLU A N 1
ATOM 709 C CA . GLU A 1 96 ? -8.170 -8.993 -3.086 1.00 97.62 96 GLU A CA 1
ATOM 710 C C . GLU A 1 96 ? -8.975 -10.289 -2.992 1.00 97.62 96 GLU A C 1
ATOM 712 O O . GLU A 1 96 ? -9.389 -10.833 -4.012 1.00 97.62 96 GLU A O 1
ATOM 717 N N . LYS A 1 97 ? -9.232 -10.769 -1.769 1.00 95.00 97 LYS A N 1
ATOM 718 C CA . LYS A 1 97 ? -10.062 -11.961 -1.499 1.00 95.00 97 LYS A CA 1
ATOM 719 C C . LYS A 1 97 ? -9.611 -13.189 -2.307 1.00 95.00 97 LYS A C 1
ATOM 721 O O . LYS A 1 97 ? -10.430 -13.896 -2.883 1.00 95.00 97 LYS A O 1
ATOM 726 N N . GLY A 1 98 ? -8.298 -13.397 -2.388 1.00 96.69 98 GLY A N 1
ATOM 727 C CA . GLY A 1 98 ? -7.672 -14.470 -3.169 1.00 96.69 98 GLY A CA 1
ATOM 728 C C . GLY A 1 98 ? -7.688 -14.278 -4.690 1.00 96.69 98 GLY A C 1
ATOM 729 O O . GLY A 1 98 ? -7.058 -15.054 -5.403 1.00 96.69 98 GLY A O 1
ATOM 730 N N . VAL A 1 99 ? -8.344 -13.237 -5.215 1.00 95.88 99 VAL A N 1
ATOM 731 C CA . VAL A 1 99 ? -8.344 -12.929 -6.650 1.00 95.88 99 VAL A CA 1
ATOM 732 C C . VAL A 1 99 ? -7.084 -12.148 -7.002 1.00 95.88 99 VAL A C 1
ATOM 734 O O . VAL A 1 99 ? -6.884 -11.019 -6.543 1.00 95.88 99 VAL A O 1
ATOM 737 N N . ILE A 1 100 ? -6.236 -12.744 -7.840 1.00 97.06 100 ILE A N 1
ATOM 738 C CA . ILE A 1 100 ? -5.039 -12.091 -8.373 1.00 97.06 100 ILE A CA 1
ATOM 739 C C . ILE A 1 100 ? -5.469 -11.114 -9.463 1.00 97.06 100 ILE A C 1
ATOM 741 O O . ILE A 1 100 ? -5.695 -11.499 -10.607 1.00 97.06 100 ILE A O 1
ATOM 745 N N . LEU A 1 101 ? -5.587 -9.842 -9.092 1.00 96.19 101 LEU A N 1
ATOM 746 C CA . LEU A 1 101 ? -5.902 -8.769 -10.031 1.00 96.19 101 LEU A CA 1
ATOM 747 C C . LEU A 1 101 ? -4.634 -8.277 -10.734 1.00 96.19 101 LEU A C 1
ATOM 749 O O . LEU A 1 101 ? -4.667 -7.991 -11.923 1.00 96.19 101 LEU A O 1
ATOM 753 N N . SER A 1 102 ? -3.504 -8.225 -10.026 1.00 97.06 102 SER A N 1
ATOM 754 C CA . SER A 1 102 ? -2.192 -7.953 -10.618 1.00 97.06 102 SER A CA 1
ATOM 755 C C . SER A 1 102 ? -1.125 -8.805 -9.945 1.00 97.06 102 SER A C 1
ATOM 757 O O . SER A 1 102 ? -1.119 -8.924 -8.715 1.00 97.06 102 SER A O 1
ATOM 759 N N . LYS A 1 103 ? -0.237 -9.417 -10.735 1.00 96.75 103 LYS A N 1
ATOM 760 C CA . LYS A 1 103 ? 0.719 -10.411 -10.226 1.00 96.75 103 LYS A CA 1
ATOM 761 C C . LYS A 1 103 ? 1.681 -9.781 -9.226 1.00 96.75 103 LYS A C 1
ATOM 763 O O . LYS A 1 103 ? 2.185 -8.681 -9.444 1.00 96.75 103 LYS A O 1
ATOM 768 N N . LEU A 1 104 ? 1.956 -10.503 -8.141 1.00 98.19 104 LEU A N 1
ATOM 769 C CA . LEU A 1 104 ? 3.020 -10.133 -7.214 1.00 98.19 104 LEU A CA 1
ATOM 770 C C . LEU A 1 104 ? 4.366 -10.319 -7.915 1.00 98.19 104 LEU A C 1
ATOM 772 O O . LEU A 1 104 ? 4.646 -11.386 -8.458 1.00 98.19 104 LEU A O 1
ATOM 776 N N . GLN A 1 105 ? 5.173 -9.265 -7.928 1.00 97.44 105 GLN A N 1
ATOM 777 C CA . GLN A 1 105 ? 6.488 -9.269 -8.555 1.00 97.44 105 GLN A CA 1
ATOM 778 C C . GLN A 1 105 ? 7.585 -9.505 -7.509 1.00 97.44 105 GLN A C 1
ATOM 780 O O . GLN A 1 105 ? 7.472 -8.970 -6.398 1.00 97.44 105 GLN A O 1
ATOM 785 N N . PRO A 1 106 ? 8.655 -10.246 -7.845 1.00 97.25 106 PRO A N 1
ATOM 786 C CA . PRO A 1 106 ? 9.823 -10.371 -6.982 1.00 97.25 106 PRO A CA 1
ATOM 787 C C . PRO A 1 106 ? 10.458 -9.015 -6.651 1.00 97.25 106 PRO A C 1
ATOM 789 O O . PRO A 1 106 ? 10.306 -8.041 -7.390 1.00 97.25 106 PRO A O 1
ATOM 792 N N . ASN A 1 107 ? 11.214 -8.964 -5.555 1.00 96.81 107 ASN A N 1
ATOM 793 C CA . ASN A 1 107 ? 11.971 -7.800 -5.075 1.00 96.81 107 ASN A CA 1
ATOM 794 C C . ASN A 1 107 ? 11.124 -6.610 -4.592 1.00 96.81 107 ASN A C 1
ATOM 796 O O . ASN A 1 107 ? 11.677 -5.563 -4.249 1.00 96.81 107 ASN A O 1
ATOM 800 N N . LEU A 1 108 ? 9.797 -6.756 -4.517 1.00 98.19 108 LEU A N 1
ATOM 801 C CA . LEU A 1 108 ? 8.909 -5.701 -4.033 1.00 98.19 108 LEU A CA 1
ATOM 802 C C . LEU A 1 108 ? 8.393 -5.975 -2.621 1.00 98.19 108 LEU A C 1
ATOM 804 O O . LEU A 1 108 ? 7.977 -7.085 -2.280 1.00 98.19 108 LEU A O 1
ATOM 808 N N . SER A 1 109 ? 8.357 -4.922 -1.808 1.00 98.62 109 SER A N 1
ATOM 809 C CA . SER A 1 109 ? 7.728 -4.929 -0.495 1.00 98.62 109 SER A CA 1
ATOM 810 C C . SER A 1 109 ? 6.256 -5.249 -0.604 1.00 98.62 109 SER A C 1
ATOM 812 O O . SER A 1 109 ? 5.520 -4.537 -1.287 1.00 98.62 109 SER A O 1
ATOM 814 N N . THR A 1 110 ? 5.837 -6.285 0.111 1.00 98.88 110 THR A N 1
ATOM 815 C CA . THR A 1 110 ? 4.500 -6.863 0.045 1.00 98.88 110 THR A CA 1
ATOM 816 C C . THR A 1 110 ? 3.941 -7.003 1.449 1.00 98.88 110 THR A C 1
ATOM 818 O O . THR A 1 110 ? 4.518 -7.716 2.265 1.00 98.88 110 THR A O 1
ATOM 821 N N . LEU A 1 111 ? 2.811 -6.348 1.717 1.00 98.88 111 LEU A N 1
ATOM 822 C CA . LEU A 1 111 ? 1.970 -6.617 2.884 1.00 98.88 111 LEU A CA 1
ATOM 823 C C . LEU A 1 111 ? 0.864 -7.575 2.452 1.00 98.88 111 LEU A C 1
ATOM 825 O O . LEU A 1 111 ? 0.125 -7.276 1.510 1.00 98.88 111 LEU A O 1
ATOM 829 N N . TYR A 1 112 ? 0.766 -8.719 3.117 1.00 98.81 112 TYR A N 1
ATOM 830 C CA . TYR A 1 112 ? -0.180 -9.766 2.764 1.00 98.81 112 TYR A CA 1
ATOM 831 C C . TYR A 1 112 ? -0.798 -10.410 4.000 1.00 98.81 112 TYR A C 1
ATOM 833 O O . TYR A 1 112 ? -0.259 -10.342 5.106 1.00 98.81 112 TYR A O 1
ATOM 841 N N . GLY A 1 113 ? -1.951 -11.034 3.790 1.00 98.50 113 GLY A N 1
ATOM 842 C CA . GLY A 1 113 ? -2.594 -11.892 4.767 1.00 98.50 113 GLY A CA 1
ATOM 843 C C . GLY A 1 113 ? -2.964 -13.228 4.151 1.00 98.50 113 GLY A C 1
ATOM 844 O O . GLY A 1 113 ? -3.326 -13.302 2.972 1.00 98.50 113 GLY A O 1
ATOM 845 N N . LEU A 1 114 ? -2.869 -14.281 4.953 1.00 98.44 114 LEU A N 1
ATOM 846 C CA . LEU A 1 114 ? -3.226 -15.639 4.570 1.00 98.44 114 LEU A CA 1
ATOM 847 C C . LEU A 1 114 ? -4.630 -16.001 5.062 1.00 98.44 114 LEU A C 1
ATOM 849 O O . LEU A 1 114 ? -5.195 -15.358 5.948 1.00 98.44 114 LEU A O 1
ATOM 853 N N . THR A 1 115 ? -5.198 -17.059 4.493 1.00 97.00 115 THR A N 1
ATOM 854 C CA . THR A 1 115 ? -6.526 -17.578 4.850 1.00 97.00 115 THR A CA 1
ATOM 855 C C . THR A 1 115 ? -6.615 -18.103 6.285 1.00 97.00 115 THR A C 1
ATOM 857 O O . THR A 1 115 ? -7.715 -18.211 6.814 1.00 97.00 115 THR A O 1
ATOM 860 N N . ASP A 1 116 ? -5.484 -18.405 6.927 1.00 95.19 116 ASP A N 1
ATOM 861 C CA . ASP A 1 116 ? -5.412 -18.800 8.343 1.00 95.19 116 ASP A CA 1
ATOM 862 C C . ASP A 1 116 ? -5.369 -17.603 9.316 1.00 95.19 116 ASP A C 1
ATOM 864 O O . ASP A 1 116 ? -5.344 -17.780 10.534 1.00 95.19 116 ASP A O 1
ATOM 868 N N . GLY A 1 117 ? -5.386 -16.373 8.791 1.00 94.62 117 GLY A N 1
ATOM 869 C CA . GLY A 1 117 ? -5.330 -15.143 9.575 1.00 94.62 117 GLY A CA 1
ATOM 870 C C . GLY A 1 117 ? -3.916 -14.639 9.876 1.00 94.62 117 GLY A C 1
ATOM 871 O O . GLY A 1 117 ? -3.793 -13.615 10.555 1.00 94.62 117 GLY A O 1
ATOM 872 N N . THR A 1 118 ? -2.871 -15.305 9.372 1.00 96.88 118 THR A N 1
ATOM 873 C CA . THR A 1 118 ? -1.494 -14.788 9.378 1.00 96.88 118 THR A CA 1
ATOM 874 C C . THR A 1 118 ? -1.435 -13.482 8.595 1.00 96.88 118 THR A C 1
ATOM 876 O O . THR A 1 118 ? -1.991 -13.386 7.502 1.00 96.88 118 THR A O 1
ATOM 879 N N . ILE A 1 119 ? -0.748 -12.479 9.137 1.00 98.38 119 ILE A N 1
ATOM 880 C CA . ILE A 1 119 ? -0.489 -11.192 8.483 1.00 98.38 119 ILE A CA 1
ATOM 881 C C . ILE A 1 119 ? 1.014 -10.969 8.529 1.00 98.38 119 ILE A C 1
ATOM 883 O O . ILE A 1 119 ? 1.616 -11.053 9.596 1.00 98.38 119 ILE A O 1
ATOM 887 N N . ALA A 1 120 ? 1.615 -10.688 7.380 1.00 98.00 120 ALA A N 1
ATOM 888 C CA . ALA A 1 120 ? 3.056 -10.547 7.273 1.00 98.00 120 ALA A CA 1
ATOM 889 C C . ALA A 1 120 ? 3.443 -9.502 6.227 1.00 98.00 120 ALA A C 1
ATOM 891 O O . ALA A 1 120 ? 2.672 -9.139 5.334 1.00 98.00 120 ALA A O 1
ATOM 892 N N . MET A 1 121 ? 4.675 -9.016 6.353 1.00 98.56 121 MET A N 1
ATOM 893 C CA . MET A 1 121 ? 5.275 -8.079 5.417 1.00 98.56 121 MET A CA 1
ATOM 894 C C . MET A 1 121 ? 6.691 -8.540 5.089 1.00 98.56 121 MET A C 1
ATOM 896 O O . MET A 1 121 ? 7.476 -8.782 6.002 1.00 98.56 121 MET A O 1
ATOM 900 N N . LYS A 1 122 ? 7.014 -8.677 3.801 1.00 98.25 122 LYS A N 1
ATOM 901 C CA . LYS A 1 122 ? 8.370 -9.022 3.341 1.00 98.25 122 LYS A CA 1
ATOM 902 C C . LYS A 1 122 ? 8.653 -8.484 1.942 1.00 98.25 122 LYS A C 1
ATOM 904 O O . LYS A 1 122 ? 7.750 -8.005 1.253 1.00 98.25 122 LYS A O 1
ATOM 909 N N . THR A 1 123 ? 9.906 -8.596 1.510 1.00 98.56 123 THR A N 1
ATOM 910 C CA . THR A 1 123 ? 10.265 -8.477 0.093 1.00 98.56 123 THR A CA 1
ATOM 911 C C . THR A 1 123 ? 9.851 -9.769 -0.588 1.00 98.56 123 THR A C 1
ATOM 913 O O . THR A 1 123 ? 10.303 -10.824 -0.166 1.00 98.56 123 THR A O 1
ATOM 916 N N . TRP A 1 124 ? 8.976 -9.702 -1.588 1.00 98.50 124 TRP A N 1
ATOM 917 C CA . TRP A 1 124 ? 8.477 -10.898 -2.267 1.00 98.50 124 TRP A CA 1
ATOM 918 C C . TRP A 1 124 ? 9.588 -11.596 -3.049 1.00 98.50 124 TRP A C 1
ATOM 920 O O . TRP A 1 124 ? 10.338 -10.946 -3.781 1.00 98.50 124 TRP A O 1
ATOM 930 N N . GLU A 1 125 ? 9.659 -12.912 -2.932 1.00 98.00 125 GLU A N 1
ATOM 931 C CA . GLU A 1 125 ? 10.559 -13.782 -3.681 1.00 98.00 125 GLU A CA 1
ATOM 932 C C . GLU A 1 125 ? 9.754 -14.692 -4.612 1.00 98.00 125 GLU A C 1
ATOM 934 O O . GLU A 1 125 ? 8.575 -14.956 -4.394 1.00 98.00 125 GLU A O 1
ATOM 939 N N . GLU A 1 126 ? 10.390 -15.228 -5.652 1.00 97.44 126 GLU A N 1
ATOM 940 C CA . GLU A 1 126 ? 9.711 -16.151 -6.569 1.00 97.44 126 GLU A CA 1
ATOM 941 C C . GLU A 1 126 ? 9.213 -17.420 -5.856 1.00 97.44 126 GLU A C 1
ATOM 943 O O . GLU A 1 126 ? 8.108 -17.891 -6.126 1.00 97.44 126 GLU A O 1
ATOM 948 N N . ALA A 1 127 ? 9.978 -17.924 -4.882 1.00 98.31 127 ALA A N 1
ATOM 949 C CA . ALA A 1 127 ? 9.589 -19.069 -4.060 1.00 98.31 127 ALA A CA 1
ATOM 950 C C . ALA A 1 127 ? 8.319 -18.807 -3.227 1.00 98.31 127 ALA A C 1
ATOM 952 O O . ALA A 1 127 ? 7.557 -19.739 -2.955 1.00 98.31 127 ALA A O 1
ATOM 953 N N . ASP A 1 128 ? 8.031 -17.544 -2.884 1.00 98.56 128 ASP A N 1
ATOM 954 C CA . ASP A 1 128 ? 6.817 -17.178 -2.150 1.00 98.56 128 ASP A CA 1
ATOM 955 C C . ASP A 1 128 ? 5.547 -17.399 -2.986 1.00 98.56 128 ASP A C 1
ATOM 957 O O . ASP A 1 128 ? 4.449 -17.449 -2.432 1.00 98.56 128 ASP A O 1
ATOM 961 N N . ASN A 1 129 ? 5.656 -17.621 -4.303 1.00 98.12 129 ASN A N 1
ATOM 962 C CA . ASN A 1 129 ? 4.507 -17.986 -5.133 1.00 98.12 129 ASN A CA 1
ATOM 963 C C . ASN A 1 129 ? 3.835 -19.294 -4.673 1.00 98.12 129 ASN A C 1
ATOM 965 O O . ASN A 1 129 ? 2.642 -19.485 -4.914 1.00 98.12 129 ASN A O 1
ATOM 969 N N . ALA A 1 130 ? 4.541 -20.153 -3.928 1.00 98.19 130 ALA A N 1
ATOM 970 C CA . ALA A 1 130 ? 3.947 -21.308 -3.254 1.00 98.19 130 ALA A CA 1
ATOM 971 C C . ALA A 1 130 ? 2.867 -20.920 -2.218 1.00 98.19 130 ALA A C 1
ATOM 973 O O . ALA A 1 130 ? 2.028 -21.744 -1.853 1.00 98.19 130 ALA A O 1
ATOM 974 N N . LEU A 1 131 ? 2.855 -19.667 -1.747 1.00 98.00 131 LEU A N 1
ATOM 975 C CA . LEU A 1 131 ? 1.842 -19.137 -0.837 1.00 98.00 131 LEU A CA 1
ATOM 976 C C . LEU A 1 131 ? 0.560 -18.700 -1.549 1.00 98.00 131 LEU A C 1
ATOM 978 O O . LEU A 1 131 ? -0.459 -18.605 -0.869 1.00 98.00 131 LEU A O 1
ATOM 982 N N . LEU A 1 132 ? 0.573 -18.459 -2.870 1.00 98.06 132 LEU A N 1
ATOM 983 C CA . LEU A 1 132 ? -0.569 -17.899 -3.616 1.00 98.06 132 LEU A CA 1
ATOM 984 C C . LEU A 1 132 ? -1.907 -18.609 -3.334 1.00 98.06 132 LEU A C 1
ATOM 986 O O . LEU A 1 132 ? -2.883 -17.896 -3.104 1.00 98.06 132 LEU A O 1
ATOM 990 N N . PRO A 1 133 ? -1.987 -19.957 -3.244 1.00 98.00 133 PRO A N 1
ATOM 991 C CA . PRO A 1 133 ? -3.245 -20.643 -2.932 1.00 98.00 133 PRO A CA 1
ATOM 992 C C . PRO A 1 133 ? -3.829 -20.316 -1.549 1.00 98.00 133 PRO A C 1
ATOM 994 O O . PRO A 1 133 ? -4.997 -20.589 -1.295 1.00 98.00 133 PRO A O 1
ATOM 997 N N . ARG A 1 134 ? -3.016 -19.764 -0.641 1.00 98.25 134 ARG A N 1
ATOM 998 C CA . ARG A 1 134 ? -3.392 -19.406 0.733 1.00 98.25 134 ARG A CA 1
ATOM 999 C C . ARG A 1 134 ? -3.494 -17.900 0.951 1.00 98.25 134 ARG A C 1
ATOM 1001 O O . ARG A 1 134 ? -3.808 -17.490 2.063 1.00 98.25 134 ARG A O 1
ATOM 1008 N N . ILE A 1 135 ? -3.210 -17.061 -0.048 1.00 98.50 135 ILE A N 1
ATOM 1009 C CA . ILE A 1 135 ? -3.287 -15.607 0.121 1.00 98.50 135 ILE A CA 1
ATOM 1010 C C . ILE A 1 135 ? -4.750 -15.166 0.139 1.00 98.50 135 ILE A C 1
ATOM 1012 O O . ILE A 1 135 ? -5.474 -15.320 -0.840 1.00 98.50 135 ILE A O 1
ATOM 1016 N N . ALA A 1 136 ? -5.166 -14.539 1.237 1.00 98.19 136 ALA A N 1
ATOM 1017 C CA . ALA A 1 136 ? -6.446 -13.847 1.326 1.00 98.19 136 ALA A CA 1
ATOM 1018 C C . ALA A 1 136 ? -6.360 -12.449 0.695 1.00 98.19 136 ALA A C 1
ATOM 1020 O O . ALA A 1 136 ? -7.277 -12.021 -0.006 1.00 98.19 136 ALA A O 1
ATOM 1021 N N . PHE A 1 137 ? -5.253 -11.737 0.911 1.00 98.75 137 PHE A N 1
ATOM 1022 C CA . PHE A 1 137 ? -4.959 -10.479 0.228 1.00 98.75 137 PHE A CA 1
ATOM 1023 C C . PHE A 1 137 ? -3.458 -10.210 0.174 1.00 98.75 137 PHE A C 1
ATOM 1025 O O . PHE A 1 137 ? -2.704 -10.685 1.020 1.00 98.75 137 PHE A O 1
ATOM 1032 N N . ALA A 1 138 ? -3.032 -9.382 -0.774 1.00 98.81 138 ALA A N 1
ATOM 1033 C CA . ALA A 1 138 ? -1.669 -8.876 -0.841 1.00 98.81 138 ALA A CA 1
ATOM 1034 C C . ALA A 1 138 ? -1.633 -7.525 -1.549 1.00 98.81 138 ALA A C 1
ATOM 1036 O O . ALA A 1 138 ? -2.440 -7.260 -2.439 1.00 98.81 138 ALA A O 1
ATOM 1037 N N . ARG A 1 139 ? -0.673 -6.675 -1.191 1.00 98.75 139 ARG A N 1
ATOM 1038 C CA . ARG A 1 139 ? -0.444 -5.401 -1.871 1.00 98.75 139 ARG A CA 1
ATOM 1039 C C . ARG A 1 139 ? 1.026 -5.016 -1.818 1.00 98.75 139 ARG A C 1
ATOM 1041 O O . ARG A 1 139 ? 1.614 -4.947 -0.739 1.00 98.75 139 ARG A O 1
ATOM 1048 N N . GLN A 1 140 ? 1.595 -4.723 -2.986 1.00 98.69 140 GLN A N 1
ATOM 1049 C CA . GLN A 1 140 ? 2.997 -4.327 -3.104 1.00 98.69 140 GLN A CA 1
ATOM 1050 C C . GLN A 1 140 ? 3.173 -2.811 -3.181 1.00 98.69 140 GLN A C 1
ATOM 1052 O O . GLN A 1 140 ? 2.375 -2.149 -3.829 1.00 98.69 140 GLN A O 1
ATOM 1057 N N . ASN A 1 141 ? 4.232 -2.236 -2.613 1.00 97.56 141 ASN A N 1
ATOM 1058 C CA . ASN A 1 141 ? 4.584 -0.830 -2.859 1.00 97.56 141 ASN A CA 1
ATOM 1059 C C . ASN A 1 141 ? 6.100 -0.630 -2.913 1.00 97.56 141 ASN A C 1
ATOM 1061 O O . ASN A 1 141 ? 6.716 -0.202 -1.939 1.00 97.56 141 ASN A O 1
ATOM 1065 N N . GLY A 1 142 ? 6.677 -0.857 -4.090 1.00 96.44 142 GLY A N 1
ATOM 1066 C CA . GLY A 1 142 ? 8.081 -0.557 -4.357 1.00 96.44 142 GLY A CA 1
ATOM 1067 C C . GLY A 1 142 ? 9.033 -1.397 -3.524 1.00 96.44 142 GLY A C 1
ATOM 1068 O O . GLY A 1 142 ? 8.740 -2.548 -3.225 1.00 96.44 142 GLY A O 1
ATOM 1069 N N . VAL A 1 143 ? 10.179 -0.815 -3.193 1.00 97.88 143 VAL A N 1
ATOM 1070 C CA . VAL A 1 143 ? 11.256 -1.464 -2.432 1.00 97.88 143 VAL A CA 1
ATOM 1071 C C . VAL A 1 143 ? 11.127 -1.188 -0.930 1.00 97.88 143 VAL A C 1
ATOM 1073 O O . VAL A 1 143 ? 10.466 -0.213 -0.547 1.00 97.88 143 VAL A O 1
ATOM 1076 N N . PRO A 1 144 ? 11.780 -1.989 -0.068 1.00 98.25 144 PRO A N 1
ATOM 1077 C CA . PRO A 1 144 ? 11.715 -1.788 1.377 1.00 98.25 144 PRO A CA 1
ATOM 1078 C C . PRO A 1 144 ? 12.281 -0.447 1.836 1.00 98.25 144 PRO A C 1
ATOM 1080 O O . PRO A 1 144 ? 13.292 0.044 1.332 1.00 98.25 144 PRO A O 1
ATOM 1083 N N . LEU A 1 145 ? 11.653 0.106 2.877 1.00 98.50 145 LEU A N 1
ATOM 1084 C CA . LEU A 1 145 ? 12.235 1.161 3.707 1.00 98.50 145 LEU A CA 1
ATOM 1085 C C . LEU A 1 145 ? 13.155 0.570 4.781 1.00 98.50 145 LEU A C 1
ATOM 1087 O O . LEU A 1 145 ? 14.205 1.139 5.070 1.00 98.50 145 LEU A O 1
ATOM 1091 N N . VAL A 1 146 ? 12.754 -0.553 5.376 1.00 98.69 146 VAL A N 1
ATOM 1092 C CA . VAL A 1 146 ? 13.500 -1.271 6.417 1.00 98.69 146 VAL A CA 1
ATOM 1093 C C . VAL A 1 146 ? 13.390 -2.763 6.141 1.00 98.69 146 VAL A C 1
ATOM 1095 O O . VAL A 1 146 ? 12.324 -3.228 5.733 1.00 98.69 146 VAL A O 1
ATOM 1098 N N . VAL A 1 147 ? 14.479 -3.483 6.381 1.00 98.25 147 VAL A N 1
ATOM 1099 C CA . VAL A 1 147 ? 14.537 -4.947 6.415 1.00 98.25 147 VAL A CA 1
ATOM 1100 C C . VAL A 1 147 ? 15.279 -5.387 7.674 1.00 98.25 147 VAL A C 1
ATOM 1102 O O . VAL A 1 147 ? 16.087 -4.628 8.213 1.00 98.25 147 VAL A O 1
ATOM 1105 N N . ALA A 1 148 ? 15.035 -6.610 8.130 1.00 95.94 148 ALA A N 1
ATOM 1106 C CA . ALA A 1 148 ? 15.870 -7.235 9.140 1.00 95.94 148 ALA A CA 1
ATOM 1107 C C . ALA A 1 148 ? 17.197 -7.666 8.503 1.00 95.94 148 ALA A C 1
ATOM 1109 O O . ALA A 1 148 ? 17.218 -8.290 7.440 1.00 95.94 148 ALA A O 1
ATOM 1110 N N . ASP A 1 149 ? 18.305 -7.328 9.152 1.00 94.19 149 ASP A N 1
ATOM 1111 C CA . ASP A 1 149 ? 19.617 -7.843 8.793 1.00 94.19 149 ASP A CA 1
ATOM 1112 C C . ASP A 1 149 ? 19.637 -9.369 9.008 1.00 94.19 149 ASP A C 1
ATOM 1114 O O . ASP A 1 149 ? 19.305 -9.834 10.102 1.00 94.19 149 ASP A O 1
ATOM 1118 N N . PRO A 1 150 ? 20.009 -10.170 7.997 1.00 90.81 150 PRO A N 1
ATOM 1119 C CA . PRO A 1 150 ? 19.879 -11.624 8.064 1.00 90.81 150 PRO A CA 1
ATOM 1120 C C . PRO A 1 150 ? 20.838 -12.279 9.068 1.00 90.81 150 PRO A C 1
ATOM 1122 O O . PRO A 1 150 ? 20.619 -13.426 9.447 1.00 90.81 150 PRO A O 1
ATOM 1125 N N . VAL A 1 151 ? 21.898 -11.581 9.495 1.00 94.00 151 VAL A N 1
ATOM 1126 C CA . VAL A 1 151 ? 22.900 -12.107 10.434 1.00 94.00 151 VAL A CA 1
ATOM 1127 C C . VAL A 1 151 ? 22.533 -11.756 11.874 1.00 94.00 151 VAL A C 1
ATOM 1129 O O . VAL A 1 151 ? 22.648 -12.584 12.772 1.00 94.00 151 VAL A O 1
ATOM 1132 N N . THR A 1 152 ? 22.104 -10.518 12.107 1.00 93.38 152 THR A N 1
ATOM 1133 C CA . THR A 1 152 ? 21.898 -9.957 13.451 1.00 93.38 152 THR A CA 1
ATOM 1134 C C . THR A 1 152 ? 20.429 -9.848 13.852 1.00 93.38 152 THR A C 1
ATOM 1136 O O . THR A 1 152 ? 20.129 -9.575 15.018 1.00 93.38 152 THR A O 1
ATOM 1139 N N . GLY A 1 153 ? 19.509 -9.982 12.892 1.00 91.12 153 GLY A N 1
ATOM 1140 C CA . GLY A 1 153 ? 18.079 -9.722 13.063 1.00 91.12 153 GLY A CA 1
ATOM 1141 C C . GLY A 1 153 ? 17.746 -8.257 13.365 1.00 91.12 153 GLY A C 1
ATOM 1142 O O . GLY A 1 153 ? 16.594 -7.940 13.642 1.00 91.12 153 GLY A O 1
ATOM 1143 N N . GLN A 1 154 ? 18.730 -7.350 13.362 1.00 93.69 154 GLN A N 1
ATOM 1144 C CA . GLN A 1 154 ? 18.491 -5.943 13.667 1.00 93.69 154 GLN A CA 1
ATOM 1145 C C . GLN A 1 154 ? 17.899 -5.220 12.457 1.00 93.69 154 GLN A C 1
ATOM 1147 O O . GLN A 1 154 ? 18.265 -5.516 11.319 1.00 93.69 154 GLN A O 1
ATOM 1152 N N . PRO A 1 155 ? 17.030 -4.224 12.673 1.00 96.44 155 PRO A N 1
ATOM 1153 C CA . PRO A 1 155 ? 16.471 -3.465 11.571 1.00 96.44 155 PRO A CA 1
ATOM 1154 C C . PRO A 1 155 ? 17.548 -2.598 10.915 1.00 96.44 155 PRO A C 1
ATOM 1156 O O . PRO A 1 155 ? 18.251 -1.845 11.593 1.00 96.44 155 PRO A O 1
ATOM 1159 N N . VAL A 1 156 ? 17.648 -2.663 9.590 1.00 97.62 156 VAL A N 1
ATOM 1160 C CA . VAL A 1 156 ? 18.545 -1.843 8.765 1.00 97.62 156 VAL A CA 1
ATOM 1161 C C . VAL A 1 156 ? 17.762 -1.179 7.628 1.00 97.62 156 VAL A C 1
ATOM 1163 O O . VAL A 1 156 ? 16.720 -1.693 7.211 1.00 97.62 156 VAL A O 1
ATOM 1166 N N . PRO A 1 157 ? 18.207 -0.020 7.105 1.00 98.25 157 PRO A N 1
ATOM 1167 C CA . PRO A 1 157 ? 17.568 0.578 5.939 1.00 98.25 157 PRO A CA 1
ATOM 1168 C C . PRO A 1 157 ? 17.617 -0.374 4.740 1.00 98.25 157 PRO A C 1
ATOM 1170 O O . PRO A 1 157 ? 18.621 -1.052 4.534 1.00 98.25 157 PRO A O 1
ATOM 1173 N N . GLY A 1 158 ? 16.568 -0.373 3.916 1.00 97.75 158 GLY A N 1
ATOM 1174 C CA . GLY A 1 158 ? 16.606 -1.059 2.623 1.00 97.75 158 GLY A CA 1
ATOM 1175 C C . GLY A 1 158 ? 17.754 -0.548 1.738 1.00 97.75 158 GLY A C 1
ATOM 1176 O O . GLY A 1 158 ? 18.104 0.637 1.768 1.00 97.75 158 GLY A O 1
ATOM 1177 N N . ASP A 1 159 ? 18.314 -1.432 0.917 1.00 96.44 159 ASP A N 1
ATOM 1178 C CA . ASP A 1 159 ? 19.474 -1.193 0.038 1.00 96.44 159 ASP A CA 1
ATOM 1179 C C . ASP A 1 159 ? 19.317 0.025 -0.896 1.00 96.44 159 ASP A C 1
ATOM 1181 O O . ASP A 1 159 ? 20.280 0.718 -1.240 1.00 96.44 159 ASP A O 1
ATOM 1185 N N . ARG A 1 160 ? 18.076 0.321 -1.287 1.00 96.94 160 ARG A N 1
ATOM 1186 C CA . ARG A 1 160 ? 17.721 1.398 -2.216 1.00 96.94 160 ARG A CA 1
ATOM 1187 C C . ARG A 1 160 ? 17.184 2.647 -1.536 1.00 96.94 160 ARG A C 1
ATOM 1189 O O . ARG A 1 160 ? 16.866 3.607 -2.231 1.00 96.94 160 ARG A O 1
ATOM 1196 N N . VAL A 1 161 ? 17.109 2.708 -0.205 1.00 97.06 161 VAL A N 1
ATOM 1197 C CA . VAL A 1 161 ? 16.544 3.860 0.534 1.00 97.06 161 VAL A CA 1
ATOM 1198 C C . VAL A 1 161 ? 17.244 5.182 0.207 1.00 97.06 161 VAL A C 1
ATOM 1200 O O . VAL A 1 161 ? 16.602 6.232 0.168 1.00 97.06 161 VAL A O 1
ATOM 1203 N N . THR A 1 162 ? 18.548 5.149 -0.058 1.00 95.31 162 THR A N 1
ATOM 1204 C CA . THR A 1 162 ? 19.352 6.323 -0.439 1.00 95.31 162 THR A CA 1
ATOM 1205 C C . THR A 1 162 ? 19.440 6.534 -1.955 1.00 95.31 162 THR A C 1
ATOM 1207 O O . THR A 1 162 ? 20.049 7.501 -2.405 1.00 95.31 162 THR A O 1
ATOM 1210 N N . GLN A 1 163 ? 18.809 5.670 -2.755 1.00 94.81 163 GLN A N 1
ATOM 1211 C CA . GLN A 1 163 ? 18.897 5.665 -4.214 1.00 94.81 163 GLN A CA 1
ATOM 1212 C C . GLN A 1 163 ? 17.580 6.140 -4.836 1.00 94.81 163 GLN A C 1
ATOM 1214 O O . GLN A 1 163 ? 16.622 5.382 -4.956 1.00 94.81 163 GLN A O 1
ATOM 1219 N N . TRP A 1 164 ? 17.522 7.404 -5.260 1.00 89.94 164 TRP A N 1
ATOM 1220 C CA . TRP A 1 164 ? 16.284 8.035 -5.740 1.00 89.94 164 TRP A CA 1
ATOM 1221 C C . TRP A 1 164 ? 15.595 7.277 -6.886 1.00 89.94 164 TRP A C 1
ATOM 1223 O O . TRP A 1 164 ? 14.443 6.865 -6.761 1.00 89.94 164 TRP A O 1
ATOM 1233 N N . GLY A 1 165 ? 16.304 7.090 -8.002 1.00 92.56 165 GLY A N 1
ATOM 1234 C CA . GLY A 1 165 ? 15.769 6.422 -9.189 1.00 92.56 165 GLY A CA 1
ATOM 1235 C C . GLY A 1 165 ? 15.487 4.936 -8.945 1.00 92.56 165 GLY A C 1
ATOM 1236 O O . GLY A 1 165 ? 14.327 4.535 -9.042 1.00 92.56 165 GLY A O 1
ATOM 1237 N N . PRO A 1 166 ? 16.508 4.136 -8.579 1.00 94.25 166 PRO A N 1
ATOM 1238 C CA . PRO A 1 166 ? 16.356 2.700 -8.338 1.00 94.25 166 PRO A CA 1
ATOM 1239 C C . PRO A 1 166 ? 15.416 2.329 -7.183 1.00 94.25 166 PRO A C 1
ATOM 1241 O O . PRO A 1 166 ? 14.883 1.224 -7.184 1.00 94.25 166 PRO A O 1
ATOM 1244 N N . GLY A 1 167 ? 15.195 3.218 -6.209 1.00 94.69 167 GLY A N 1
ATOM 1245 C CA . GLY A 1 167 ? 14.198 3.032 -5.151 1.00 94.69 167 GLY A CA 1
ATOM 1246 C C . GLY A 1 167 ? 12.781 3.463 -5.539 1.00 94.69 167 GLY A C 1
ATOM 1247 O O . GLY A 1 167 ? 11.854 3.344 -4.743 1.00 94.69 167 GLY A O 1
ATOM 1248 N N . ASN A 1 168 ? 12.597 3.983 -6.757 1.00 94.00 168 ASN A N 1
ATOM 1249 C CA . ASN A 1 168 ? 11.351 4.583 -7.241 1.00 94.00 168 ASN A CA 1
ATOM 1250 C C . ASN A 1 168 ? 10.785 5.657 -6.293 1.00 94.00 168 ASN A C 1
ATOM 1252 O O . ASN A 1 168 ? 9.568 5.869 -6.200 1.00 94.00 168 ASN A O 1
ATOM 1256 N N . TRP A 1 169 ? 11.672 6.348 -5.573 1.00 93.06 169 TRP A N 1
ATOM 1257 C CA . TRP A 1 169 ? 11.287 7.362 -4.608 1.00 93.06 169 TRP A CA 1
ATOM 1258 C C . TRP A 1 169 ? 10.793 8.594 -5.352 1.00 93.06 169 TRP A C 1
ATOM 1260 O O . TRP A 1 169 ? 11.532 9.259 -6.067 1.00 93.06 169 TRP A O 1
ATOM 1270 N N . SER A 1 170 ? 9.505 8.890 -5.203 1.00 82.31 170 SER A N 1
ATOM 1271 C CA . SER A 1 170 ? 8.915 10.106 -5.764 1.00 82.31 170 SER A CA 1
ATOM 1272 C C . SER A 1 170 ? 9.025 11.259 -4.766 1.00 82.31 170 SER A C 1
ATOM 1274 O O . SER A 1 170 ? 8.992 11.040 -3.550 1.00 82.31 170 SER A O 1
ATOM 1276 N N . GLY A 1 171 ? 9.173 12.477 -5.285 1.00 80.69 171 GLY A N 1
ATOM 1277 C CA . GLY A 1 171 ? 9.096 13.719 -4.516 1.00 80.69 171 GLY A CA 1
ATOM 1278 C C . GLY A 1 171 ? 7.687 14.298 -4.489 1.00 80.69 171 GLY A C 1
ATOM 1279 O O . GLY A 1 171 ? 6.733 13.676 -4.968 1.00 80.69 171 GLY A O 1
ATOM 1280 N N . SER A 1 172 ? 7.571 15.515 -3.960 1.00 81.19 172 SER A N 1
ATOM 1281 C CA . SER A 1 172 ? 6.353 16.321 -4.081 1.00 81.19 172 SER A CA 1
ATOM 1282 C C . SER A 1 172 ? 6.023 16.614 -5.554 1.00 81.19 172 SER A C 1
ATOM 1284 O O . SER A 1 172 ? 6.816 16.335 -6.455 1.00 81.19 172 SER A O 1
ATOM 1286 N N . ALA A 1 173 ? 4.875 17.241 -5.823 1.00 78.94 173 ALA A N 1
ATOM 1287 C CA . ALA A 1 173 ? 4.550 17.727 -7.171 1.00 78.94 173 ALA A CA 1
ATOM 1288 C C . ALA A 1 173 ? 5.605 18.709 -7.732 1.00 78.94 173 ALA A C 1
ATOM 1290 O O . ALA A 1 173 ? 5.727 18.849 -8.944 1.00 78.94 173 ALA A O 1
ATOM 1291 N N . LYS A 1 174 ? 6.397 19.343 -6.854 1.00 81.19 174 LYS A N 1
ATOM 1292 C CA . LYS A 1 174 ? 7.530 20.222 -7.191 1.00 81.19 174 LYS A CA 1
ATOM 1293 C C . LYS A 1 174 ? 8.883 19.493 -7.192 1.00 81.19 174 LYS A C 1
ATOM 1295 O O . LYS A 1 174 ? 9.923 20.136 -7.185 1.00 81.19 174 LYS A O 1
ATOM 1300 N N . ALA A 1 175 ? 8.871 18.159 -7.157 1.00 81.44 175 ALA A N 1
ATOM 1301 C CA . ALA A 1 175 ? 10.045 17.290 -7.068 1.00 81.44 175 ALA A CA 1
ATOM 1302 C C . ALA A 1 175 ? 10.891 17.443 -5.784 1.00 81.44 175 ALA A C 1
ATOM 1304 O O . ALA A 1 175 ? 12.033 16.990 -5.735 1.00 81.44 175 ALA A O 1
ATOM 1305 N N . GLU A 1 176 ?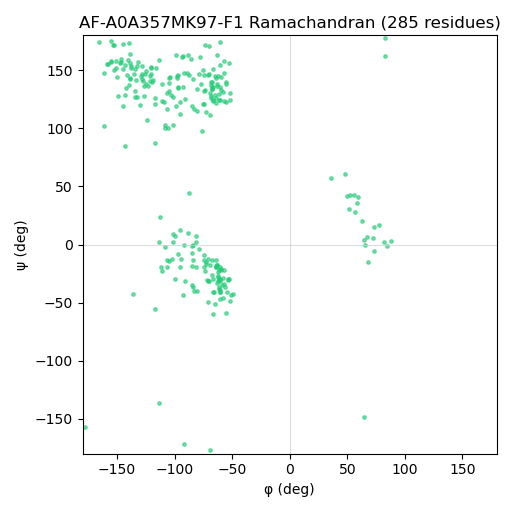 10.332 18.004 -4.708 1.00 88.38 176 GLU A N 1
ATOM 1306 C CA . GLU A 1 176 ? 11.034 18.096 -3.422 1.00 88.38 176 GLU A CA 1
ATOM 1307 C C . GLU A 1 176 ? 11.101 16.722 -2.741 1.00 88.38 176 GLU A C 1
ATOM 1309 O O . GLU A 1 176 ? 10.094 16.013 -2.639 1.00 88.38 176 GLU A O 1
ATOM 1314 N N . LEU A 1 177 ? 12.283 16.340 -2.242 1.00 85.00 177 LEU A N 1
ATOM 1315 C CA . LEU A 1 177 ? 12.494 15.021 -1.623 1.00 85.00 177 LEU A CA 1
ATOM 1316 C C . LEU A 1 177 ? 11.679 14.860 -0.331 1.00 85.00 177 LEU A C 1
ATOM 1318 O O . LEU A 1 177 ? 11.120 13.792 -0.051 1.00 85.00 177 LEU A O 1
ATOM 1322 N N . ARG A 1 178 ? 11.639 15.934 0.466 1.00 93.50 178 ARG A N 1
ATOM 1323 C CA . ARG A 1 178 ? 10.869 16.021 1.704 1.00 93.50 178 ARG A CA 1
ATOM 1324 C C . ARG A 1 178 ? 9.428 16.329 1.355 1.00 93.50 178 ARG A C 1
ATOM 1326 O O . ARG A 1 178 ? 9.122 17.397 0.841 1.00 93.50 178 ARG A O 1
ATOM 1333 N N . THR A 1 179 ? 8.543 15.389 1.644 1.00 95.19 179 THR A N 1
ATOM 1334 C CA . THR A 1 179 ? 7.123 15.563 1.356 1.00 95.19 179 THR A CA 1
ATOM 1335 C C . THR A 1 179 ? 6.265 14.738 2.302 1.00 95.19 179 THR A C 1
ATOM 1337 O O . THR A 1 179 ? 6.783 13.940 3.090 1.00 95.19 179 THR A O 1
ATOM 1340 N N . LEU A 1 180 ? 4.958 14.962 2.238 1.00 96.50 180 LEU A N 1
ATOM 1341 C CA . LEU A 1 180 ? 3.960 14.207 2.972 1.00 96.50 180 LEU A CA 1
ATOM 1342 C C . LEU A 1 180 ? 4.004 12.736 2.542 1.00 96.50 180 LEU A C 1
ATOM 1344 O O . LEU A 1 180 ? 3.842 12.440 1.360 1.00 96.50 180 LEU A O 1
ATOM 1348 N N . ARG A 1 181 ? 4.188 11.807 3.482 1.00 96.94 181 ARG A N 1
ATOM 1349 C CA . ARG A 1 181 ? 4.266 10.363 3.208 1.00 96.94 181 ARG A CA 1
ATOM 1350 C C . ARG A 1 181 ? 3.498 9.554 4.242 1.00 96.94 181 ARG A C 1
ATOM 1352 O O . ARG A 1 181 ? 3.366 9.965 5.395 1.00 96.94 181 ARG A O 1
ATOM 1359 N N . ALA A 1 182 ? 3.045 8.382 3.823 1.00 97.94 182 ALA A N 1
ATOM 1360 C CA . ALA A 1 182 ? 2.582 7.325 4.701 1.00 97.94 182 ALA A CA 1
ATOM 1361 C C . ALA A 1 182 ? 3.474 6.088 4.567 1.00 97.94 182 ALA A C 1
ATOM 1363 O O . ALA A 1 182 ? 4.066 5.849 3.514 1.00 97.94 182 ALA A O 1
ATOM 1364 N N . GLY A 1 183 ? 3.564 5.299 5.630 1.00 98.25 183 GLY A N 1
ATOM 1365 C CA . GLY A 1 183 ? 4.279 4.028 5.646 1.00 98.25 183 GLY A CA 1
ATOM 1366 C C . GLY A 1 183 ? 3.597 3.027 6.569 1.00 98.25 183 GLY A C 1
ATOM 1367 O O . GLY A 1 183 ? 2.886 3.428 7.492 1.00 98.25 183 GLY A O 1
ATOM 1368 N N . ALA A 1 184 ? 3.841 1.745 6.328 1.00 98.56 184 ALA A N 1
ATOM 1369 C CA . ALA A 1 184 ? 3.473 0.672 7.241 1.00 98.56 184 ALA A CA 1
ATOM 1370 C C . ALA A 1 184 ? 4.725 -0.097 7.664 1.00 98.56 184 ALA A C 1
ATOM 1372 O O . ALA A 1 184 ? 5.657 -0.237 6.869 1.00 98.56 184 ALA A O 1
ATOM 1373 N N . CYS A 1 185 ? 4.738 -0.599 8.894 1.00 98.19 185 CYS A N 1
ATOM 1374 C CA . CYS A 1 185 ? 5.789 -1.487 9.369 1.00 98.19 185 CYS A CA 1
ATOM 1375 C C . CYS A 1 185 ? 5.222 -2.647 10.187 1.00 98.19 185 CYS A C 1
ATOM 1377 O O . CYS A 1 185 ? 4.184 -2.496 10.834 1.00 98.19 185 CYS A O 1
ATOM 1379 N N . MET A 1 186 ? 5.937 -3.769 10.167 1.00 98.12 186 MET A N 1
ATOM 1380 C CA . MET A 1 186 ? 5.760 -4.874 11.106 1.00 98.12 186 MET A CA 1
ATOM 1381 C C . MET A 1 186 ? 6.784 -4.739 12.226 1.00 98.12 186 MET A C 1
ATOM 1383 O O . MET A 1 186 ? 7.950 -4.454 11.949 1.00 98.12 186 MET A O 1
ATOM 1387 N N . ALA A 1 187 ? 6.354 -4.937 13.466 1.00 96.56 187 ALA A N 1
ATOM 1388 C CA . ALA A 1 187 ? 7.240 -4.983 14.621 1.00 96.56 187 ALA A CA 1
ATOM 1389 C C . ALA A 1 187 ? 6.812 -6.095 15.576 1.00 96.56 187 ALA A C 1
ATOM 1391 O O . ALA A 1 187 ? 5.615 -6.297 15.796 1.00 96.56 187 ALA A O 1
ATOM 1392 N N . SER A 1 188 ? 7.795 -6.747 16.186 1.00 94.19 188 SER A N 1
ATOM 1393 C CA . SER A 1 188 ? 7.586 -7.774 17.203 1.00 94.19 188 SER A CA 1
ATOM 1394 C C . SER A 1 188 ? 8.014 -7.239 18.570 1.00 94.19 188 SER A C 1
ATOM 1396 O O . SER A 1 188 ? 9.156 -6.812 18.756 1.00 94.19 188 SER A O 1
ATOM 1398 N N . HIS A 1 189 ? 7.113 -7.238 19.552 1.00 91.25 189 HIS A N 1
ATOM 1399 C CA . HIS A 1 189 ? 7.417 -6.770 20.907 1.00 91.25 189 HIS A CA 1
ATOM 1400 C C . HIS A 1 189 ? 6.708 -7.623 21.958 1.00 91.25 189 HIS A C 1
ATOM 1402 O O . HIS A 1 189 ? 5.503 -7.840 21.861 1.00 91.25 189 HIS A O 1
ATOM 1408 N N . GLU A 1 190 ? 7.463 -8.114 22.948 1.00 89.88 190 GLU A N 1
ATOM 1409 C CA . GLU A 1 190 ? 6.961 -8.958 24.049 1.00 89.88 190 GLU A CA 1
ATOM 1410 C C . GLU A 1 190 ? 6.107 -10.154 23.576 1.00 89.88 190 GLU A C 1
ATOM 1412 O O . GLU A 1 190 ? 5.064 -10.473 24.145 1.00 89.88 190 GLU A O 1
ATOM 1417 N N . GLY A 1 191 ? 6.540 -10.815 22.496 1.00 90.19 191 GLY A N 1
ATOM 1418 C CA . GLY A 1 191 ? 5.839 -11.971 21.923 1.00 90.19 191 GLY A CA 1
ATOM 1419 C C . GLY A 1 191 ? 4.546 -11.626 21.176 1.00 90.19 191 GLY A C 1
ATOM 1420 O O . GLY A 1 191 ? 3.739 -12.517 20.922 1.00 90.19 191 GLY A O 1
ATOM 1421 N N . ARG A 1 192 ? 4.331 -10.349 20.840 1.00 94.50 192 ARG A N 1
ATOM 1422 C CA . ARG A 1 192 ? 3.193 -9.884 20.041 1.00 94.50 192 ARG A CA 1
ATOM 1423 C C . ARG A 1 192 ? 3.654 -9.231 18.752 1.00 94.50 192 ARG A C 1
ATOM 1425 O O . ARG A 1 192 ? 4.603 -8.445 18.760 1.00 94.50 192 ARG A O 1
ATOM 1432 N N . ASP A 1 193 ? 2.897 -9.489 17.695 1.00 96.44 193 ASP A N 1
ATOM 1433 C CA . ASP A 1 193 ? 3.087 -8.861 16.396 1.00 96.44 193 ASP A CA 1
ATOM 1434 C C . ASP A 1 193 ? 2.210 -7.619 16.270 1.00 96.44 193 ASP A C 1
ATOM 1436 O O . ASP A 1 193 ? 1.018 -7.618 16.599 1.00 96.44 193 ASP A O 1
ATOM 1440 N N . TRP A 1 194 ? 2.806 -6.557 15.745 1.00 98.12 194 TRP A N 1
ATOM 1441 C CA . TRP A 1 194 ? 2.169 -5.263 15.587 1.00 98.12 194 TRP A CA 1
ATOM 1442 C C . TRP A 1 194 ? 2.274 -4.790 14.145 1.00 98.12 194 TRP A C 1
ATOM 1444 O O . TRP A 1 194 ? 3.348 -4.812 13.543 1.00 98.12 194 TRP A O 1
ATOM 1454 N N . LEU A 1 195 ? 1.166 -4.265 13.622 1.00 98.50 195 LEU A N 1
ATOM 1455 C CA . LEU A 1 195 ? 1.168 -3.460 12.406 1.00 98.50 195 LEU A CA 1
ATOM 1456 C C . LEU A 1 195 ? 1.136 -1.985 12.786 1.00 98.50 195 LEU A C 1
ATOM 1458 O O . LEU A 1 195 ? 0.182 -1.509 13.405 1.00 98.50 195 LEU A O 1
ATOM 1462 N N . LEU A 1 196 ? 2.163 -1.243 12.391 1.00 98.50 196 LEU A N 1
ATOM 1463 C CA . LEU A 1 196 ? 2.279 0.177 12.677 1.00 98.50 196 LEU A CA 1
ATOM 1464 C C . LEU A 1 196 ? 1.985 0.982 11.414 1.00 98.50 196 LEU A C 1
ATOM 1466 O O . LEU A 1 196 ? 2.562 0.733 10.359 1.00 98.50 196 LEU A O 1
ATOM 1470 N N . TYR A 1 197 ? 1.135 1.998 11.543 1.00 98.56 197 TYR A N 1
ATOM 1471 C CA . TYR A 1 197 ? 0.915 3.019 10.526 1.00 98.56 197 TYR A CA 1
ATOM 1472 C C . TYR A 1 197 ? 1.655 4.313 10.883 1.00 98.56 197 TYR A C 1
ATOM 1474 O O . TYR A 1 197 ? 1.482 4.895 11.966 1.00 98.56 197 TYR A O 1
ATOM 1482 N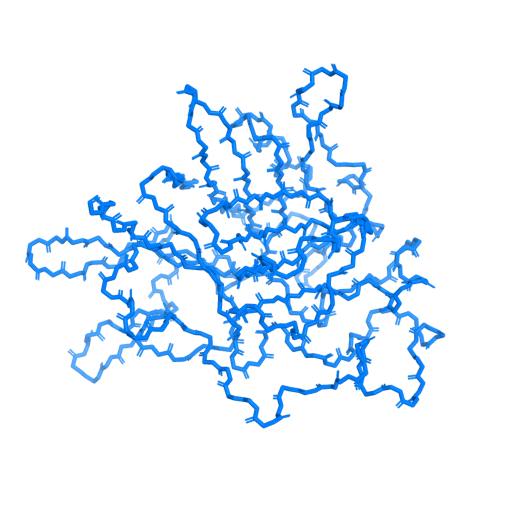 N . GLY A 1 198 ? 2.452 4.803 9.936 1.00 98.06 198 GLY A N 1
ATOM 1483 C CA . GLY A 1 198 ? 3.191 6.054 10.031 1.00 98.06 198 GLY A CA 1
ATOM 1484 C C . GLY A 1 198 ? 2.654 7.120 9.089 1.00 98.06 198 GLY A C 1
ATOM 1485 O O . GLY A 1 198 ? 2.642 6.925 7.880 1.00 98.06 198 GLY A O 1
ATOM 1486 N N . TYR A 1 199 ? 2.286 8.272 9.648 1.00 97.88 199 TYR A N 1
ATOM 1487 C CA . TYR A 1 199 ? 2.065 9.518 8.915 1.00 97.88 199 TYR A CA 1
ATOM 1488 C C . TYR A 1 199 ? 3.260 10.439 9.136 1.00 97.88 199 TYR A C 1
ATOM 1490 O O . TYR A 1 199 ? 3.630 10.717 10.278 1.00 97.88 199 TYR A O 1
ATOM 1498 N N . PHE A 1 200 ? 3.827 10.939 8.045 1.00 97.44 200 PHE A N 1
ATOM 1499 C CA . PHE A 1 200 ? 4.985 11.819 8.049 1.00 97.44 200 PHE A CA 1
ATOM 1500 C C . PHE A 1 200 ? 4.620 13.101 7.312 1.00 97.44 200 PHE A C 1
ATOM 1502 O O . PHE A 1 200 ? 4.513 13.097 6.089 1.00 97.44 200 PHE A O 1
ATOM 1509 N N . SER A 1 201 ? 4.438 14.201 8.043 1.00 94.94 201 SER A N 1
ATOM 1510 C CA . SER A 1 201 ? 4.032 15.493 7.468 1.00 94.94 201 SER A CA 1
ATOM 1511 C C . SER A 1 201 ? 5.038 16.046 6.452 1.00 94.94 201 SER A C 1
ATOM 1513 O O . SER A 1 201 ? 4.645 16.729 5.511 1.00 94.94 201 SER A O 1
ATOM 1515 N N . SER A 1 202 ? 6.328 15.742 6.625 1.00 95.25 202 SER A N 1
ATOM 1516 C CA . SER A 1 202 ? 7.398 16.073 5.681 1.00 95.25 202 SER A CA 1
ATOM 1517 C C . SER A 1 202 ? 8.634 15.204 5.935 1.00 95.25 202 SER A C 1
ATOM 1519 O O . SER A 1 202 ? 9.398 15.461 6.868 1.00 95.25 202 SER A O 1
ATOM 1521 N N . ALA A 1 203 ? 8.852 14.175 5.112 1.00 96.75 203 ALA A N 1
ATOM 1522 C CA . ALA A 1 203 ? 9.979 13.253 5.265 1.00 96.75 203 ALA A CA 1
ATOM 1523 C C . ALA A 1 203 ? 10.576 12.799 3.925 1.00 96.75 203 ALA A C 1
ATOM 1525 O O . ALA A 1 203 ? 9.901 12.769 2.893 1.00 96.75 203 ALA A O 1
ATOM 1526 N N . THR A 1 204 ? 11.856 12.427 3.959 1.00 96.94 204 THR A N 1
ATOM 1527 C CA . THR A 1 204 ? 12.505 11.601 2.928 1.00 96.94 204 THR A CA 1
ATOM 1528 C C . THR A 1 204 ? 12.340 10.112 3.272 1.00 96.94 204 THR A C 1
ATOM 1530 O O . THR A 1 204 ? 12.078 9.792 4.436 1.00 96.94 204 THR A O 1
ATOM 1533 N N . PRO A 1 205 ? 12.543 9.183 2.318 1.00 97.31 205 PRO A N 1
ATOM 1534 C CA . PRO A 1 205 ? 12.587 7.747 2.615 1.00 97.31 205 PRO A CA 1
ATOM 1535 C C . PRO A 1 205 ? 13.608 7.392 3.707 1.00 97.31 205 PRO A C 1
ATOM 1537 O O . PRO A 1 205 ? 13.285 6.643 4.623 1.00 97.31 205 PRO A O 1
ATOM 1540 N N . SER A 1 206 ? 14.799 8.004 3.691 1.00 97.44 206 SER A N 1
ATOM 1541 C CA . SER A 1 206 ? 15.822 7.799 4.729 1.00 97.44 206 SER A CA 1
ATOM 1542 C C . SER A 1 206 ? 15.346 8.216 6.122 1.00 97.44 206 SER A C 1
ATOM 1544 O O . SER A 1 206 ? 15.609 7.516 7.096 1.00 97.44 206 SER A O 1
ATOM 1546 N N . ALA A 1 207 ? 14.625 9.337 6.229 1.00 97.88 207 ALA A N 1
ATOM 1547 C CA . ALA A 1 207 ? 14.060 9.778 7.501 1.00 97.88 207 ALA A CA 1
ATOM 1548 C C . ALA A 1 207 ? 12.962 8.820 7.993 1.00 97.88 207 ALA A C 1
ATOM 1550 O O . ALA A 1 207 ? 12.938 8.482 9.174 1.00 97.88 207 ALA A O 1
ATOM 1551 N N . MET A 1 208 ? 12.099 8.330 7.092 1.00 98.38 208 MET A N 1
ATOM 1552 C CA . MET A 1 208 ? 11.099 7.311 7.436 1.00 98.38 208 MET A CA 1
ATOM 1553 C C . MET A 1 208 ? 11.755 6.022 7.939 1.00 98.38 208 MET A C 1
ATOM 1555 O O . MET A 1 208 ? 11.351 5.510 8.979 1.00 98.38 208 MET A O 1
ATOM 1559 N N . ALA A 1 209 ? 12.786 5.531 7.241 1.00 98.44 209 ALA A N 1
ATOM 1560 C CA . ALA A 1 209 ? 13.521 4.330 7.633 1.00 98.44 209 ALA A CA 1
ATOM 1561 C C . ALA A 1 209 ? 14.117 4.474 9.040 1.00 98.44 209 ALA A C 1
ATOM 1563 O O . ALA A 1 209 ? 13.923 3.601 9.878 1.00 98.44 209 ALA A O 1
ATOM 1564 N N . ARG A 1 210 ? 14.753 5.614 9.347 1.00 98.25 210 ARG A N 1
ATOM 1565 C CA . ARG A 1 210 ? 15.298 5.886 10.689 1.00 98.25 210 ARG A CA 1
ATOM 1566 C C . ARG A 1 210 ? 14.230 5.885 11.778 1.00 98.25 210 ARG A C 1
ATOM 1568 O O . ARG A 1 210 ? 14.480 5.346 12.851 1.00 98.25 210 ARG A O 1
ATOM 1575 N N . VAL A 1 211 ? 13.053 6.452 11.508 1.00 98.25 211 VAL A N 1
ATOM 1576 C CA . VAL A 1 211 ? 11.933 6.405 12.458 1.00 98.25 211 VAL A CA 1
ATOM 1577 C C . VAL A 1 211 ? 11.470 4.965 12.656 1.00 98.25 211 VAL A C 1
ATOM 1579 O O . VAL A 1 211 ? 11.419 4.513 13.791 1.00 98.25 211 VAL A O 1
ATOM 1582 N N . PHE A 1 212 ? 11.203 4.206 11.593 1.00 98.38 212 PHE A N 1
ATOM 1583 C CA . PHE A 1 212 ? 10.764 2.814 11.735 1.00 98.38 212 PHE A CA 1
ATOM 1584 C C . PHE A 1 212 ? 11.801 1.924 12.438 1.00 98.38 212 PHE A C 1
ATOM 1586 O O . PHE A 1 212 ? 11.435 1.133 13.302 1.00 98.38 212 PHE A O 1
ATOM 1593 N N . MET A 1 213 ? 13.095 2.118 12.179 1.00 97.62 213 MET A N 1
ATOM 1594 C CA . MET A 1 213 ? 14.159 1.442 12.931 1.00 97.62 213 MET A CA 1
ATOM 1595 C C . MET A 1 213 ? 14.129 1.783 14.428 1.00 97.62 213 MET A C 1
ATOM 1597 O O . MET A 1 213 ? 14.336 0.902 15.259 1.00 97.62 213 MET A O 1
ATOM 1601 N N . ALA A 1 214 ? 13.842 3.039 14.793 1.00 96.56 214 ALA A N 1
ATOM 1602 C CA . ALA A 1 214 ? 13.716 3.451 16.194 1.00 96.56 214 ALA A CA 1
ATOM 1603 C C . ALA A 1 214 ? 12.505 2.805 16.892 1.00 96.56 214 ALA A C 1
ATOM 1605 O O . ALA A 1 214 ? 12.567 2.521 18.084 1.00 96.56 214 ALA A O 1
ATOM 1606 N N . TYR A 1 215 ? 11.441 2.507 16.140 1.00 95.38 215 TYR A N 1
ATOM 1607 C CA . TYR A 1 215 ? 10.299 1.708 16.601 1.00 95.38 215 TYR A CA 1
ATOM 1608 C C . TYR A 1 215 ? 10.551 0.193 16.538 1.00 95.38 215 TYR A C 1
ATOM 1610 O O . TYR A 1 215 ? 9.630 -0.577 16.794 1.00 95.38 215 TYR A O 1
ATOM 1618 N N . ARG A 1 216 ? 11.784 -0.237 16.224 1.00 93.56 216 ARG A N 1
ATOM 1619 C CA . ARG A 1 216 ? 12.188 -1.650 16.146 1.00 93.56 216 ARG A CA 1
ATOM 1620 C C . ARG A 1 216 ? 11.352 -2.449 15.137 1.00 93.56 216 ARG A C 1
ATOM 1622 O O . ARG A 1 216 ? 11.050 -3.610 15.362 1.00 93.56 216 ARG A O 1
ATOM 1629 N N . CYS A 1 217 ? 10.978 -1.809 14.030 1.00 96.81 217 CYS A N 1
ATOM 1630 C CA . CYS A 1 217 ? 10.286 -2.469 12.930 1.00 96.81 217 CYS A CA 1
ATOM 1631 C C . CYS A 1 217 ? 11.190 -3.488 12.233 1.00 96.81 217 CYS A C 1
ATOM 1633 O O . CYS A 1 217 ? 12.226 -3.093 11.705 1.00 96.81 217 CYS A O 1
ATOM 1635 N N . ASP A 1 218 ? 10.755 -4.741 12.132 1.00 95.25 218 ASP A N 1
ATOM 1636 C CA . ASP A 1 218 ? 11.467 -5.820 11.434 1.00 95.25 218 ASP A CA 1
ATOM 1637 C C . ASP A 1 218 ? 11.426 -5.631 9.908 1.00 95.25 218 ASP A C 1
ATOM 1639 O O . ASP A 1 218 ? 12.350 -5.988 9.178 1.00 95.25 218 ASP A O 1
ATOM 1643 N N . TYR A 1 219 ? 10.348 -5.023 9.409 1.00 98.62 219 TYR A N 1
ATOM 1644 C CA . TYR A 1 219 ? 10.189 -4.680 8.001 1.00 98.62 219 TYR A CA 1
ATOM 1645 C C . TYR A 1 219 ? 9.312 -3.435 7.863 1.00 98.62 219 TYR A C 1
ATOM 1647 O O . TYR A 1 219 ? 8.347 -3.262 8.611 1.00 98.62 219 TYR A O 1
ATOM 1655 N N . ALA A 1 220 ? 9.610 -2.566 6.895 1.00 98.69 220 ALA A N 1
ATOM 1656 C CA . ALA A 1 220 ? 8.778 -1.401 6.603 1.00 98.69 220 ALA A CA 1
ATOM 1657 C C . ALA A 1 220 ? 8.675 -1.117 5.105 1.00 98.69 220 ALA A C 1
ATOM 1659 O O . ALA A 1 220 ? 9.648 -1.254 4.363 1.00 98.69 220 ALA A O 1
ATOM 1660 N N . MET A 1 221 ? 7.513 -0.622 4.680 1.00 98.56 221 MET A N 1
ATOM 1661 C CA . MET A 1 221 ? 7.240 -0.235 3.297 1.00 98.56 221 MET A CA 1
ATOM 1662 C C . MET A 1 221 ? 6.579 1.141 3.199 1.00 98.56 221 MET A C 1
ATOM 1664 O O . MET A 1 221 ? 5.892 1.607 4.114 1.00 98.56 221 MET A O 1
ATOM 1668 N N . LEU A 1 222 ? 6.781 1.799 2.059 1.00 97.75 222 LEU A N 1
ATOM 1669 C CA . LEU A 1 222 ? 6.110 3.050 1.717 1.00 97.75 222 LEU A CA 1
ATOM 1670 C C . LEU A 1 222 ? 4.646 2.777 1.322 1.00 97.75 222 LEU A C 1
ATOM 1672 O O . LEU A 1 222 ? 4.346 1.760 0.703 1.00 97.75 222 LEU A O 1
ATOM 1676 N N 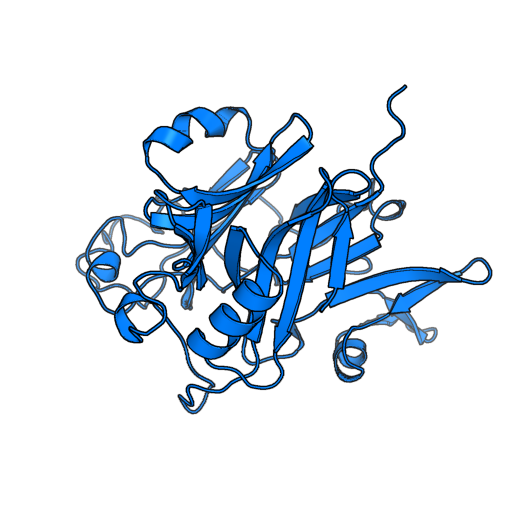. LEU A 1 223 ? 3.737 3.697 1.645 1.00 97.50 223 LEU A N 1
ATOM 1677 C CA . LEU A 1 223 ? 2.348 3.686 1.167 1.00 97.50 223 LEU A CA 1
ATOM 1678 C C . LEU A 1 223 ? 2.110 4.889 0.229 1.00 97.50 223 LEU A C 1
ATOM 1680 O O . LEU A 1 223 ? 2.930 5.185 -0.641 1.00 97.50 223 LEU A O 1
ATOM 1684 N N . GLY A 1 224 ? 0.980 5.588 0.364 1.00 92.81 224 GLY A N 1
ATOM 1685 C CA . GLY A 1 224 ? 0.704 6.810 -0.392 1.00 92.81 224 GLY A CA 1
ATOM 1686 C C . GLY A 1 224 ? 1.503 8.033 0.085 1.00 92.81 224 GLY A C 1
ATOM 1687 O O . GLY A 1 224 ? 2.200 8.010 1.100 1.00 92.81 224 GLY A O 1
ATOM 1688 N N . MET A 1 225 ? 1.417 9.126 -0.676 1.00 94.38 225 MET A N 1
ATOM 1689 C CA . MET A 1 225 ? 2.151 10.372 -0.420 1.00 94.38 225 MET A CA 1
ATOM 1690 C C . MET A 1 225 ? 1.452 11.589 -1.032 1.00 94.38 225 MET A C 1
ATOM 1692 O O . MET A 1 225 ? 0.493 11.440 -1.785 1.00 94.38 225 MET A O 1
ATOM 1696 N N . ASN A 1 226 ? 1.986 12.779 -0.762 1.00 92.44 226 ASN A N 1
ATOM 1697 C CA . ASN A 1 226 ? 1.682 14.070 -1.395 1.00 92.44 226 ASN A CA 1
ATOM 1698 C C . ASN A 1 226 ? 0.289 14.673 -1.141 1.00 92.44 226 ASN A C 1
ATOM 1700 O O . ASN A 1 226 ? 0.127 15.867 -1.364 1.00 92.44 226 ASN A O 1
ATOM 1704 N N . ALA A 1 227 ? -0.686 13.915 -0.638 1.00 94.19 227 ALA A N 1
ATOM 1705 C CA . ALA A 1 227 ? -1.998 14.436 -0.250 1.00 94.19 227 ALA A CA 1
ATOM 1706 C C . ALA A 1 227 ? -2.542 13.702 0.979 1.00 94.19 227 ALA A C 1
ATOM 1708 O O . ALA A 1 227 ? -2.259 12.516 1.166 1.00 94.19 227 ALA A O 1
ATOM 1709 N N . LEU A 1 228 ? -3.361 14.385 1.787 1.00 95.81 228 LEU A N 1
ATOM 1710 C CA . LEU A 1 228 ? -4.011 13.782 2.959 1.00 95.81 228 LEU A CA 1
ATOM 1711 C C . LEU A 1 228 ? -4.919 12.615 2.565 1.00 95.81 228 LEU A C 1
ATOM 1713 O O . LEU A 1 228 ? -5.013 11.637 3.293 1.00 95.81 228 LEU A O 1
ATOM 1717 N N . GLU A 1 229 ? -5.523 12.672 1.379 1.00 95.31 229 GLU A N 1
ATOM 1718 C CA . GLU A 1 229 ? -6.304 11.579 0.796 1.00 95.31 229 GLU A CA 1
ATOM 1719 C C . GLU A 1 229 ? -5.462 10.327 0.534 1.00 95.31 229 GLU A C 1
ATOM 1721 O O . GLU A 1 229 ? -5.989 9.223 0.465 1.00 95.31 229 GLU A O 1
ATOM 1726 N N . HIS A 1 230 ? -4.162 10.482 0.297 1.00 95.00 230 HIS A N 1
ATOM 1727 C CA . HIS A 1 230 ? -3.263 9.379 -0.039 1.00 95.00 230 HIS A CA 1
ATOM 1728 C C . HIS A 1 230 ? -2.536 8.849 1.198 1.00 95.00 230 HIS A C 1
ATOM 1730 O O . HIS A 1 230 ? -2.044 7.725 1.187 1.00 95.00 230 HIS A O 1
ATOM 1736 N N . THR A 1 231 ? -2.484 9.651 2.260 1.00 96.88 231 THR A N 1
ATOM 1737 C CA . THR A 1 231 ? -1.905 9.317 3.565 1.00 96.88 231 THR A CA 1
ATOM 1738 C C . THR A 1 231 ? -2.972 9.234 4.655 1.00 96.88 231 THR A C 1
ATOM 1740 O O . THR A 1 231 ? -2.679 9.402 5.840 1.00 96.88 231 THR A O 1
ATOM 1743 N N . TYR A 1 232 ? -4.216 8.983 4.254 1.00 97.62 232 TYR A N 1
ATOM 1744 C CA . TYR A 1 232 ? -5.378 8.959 5.128 1.00 97.62 232 TYR A CA 1
ATOM 1745 C C . TYR A 1 232 ? -5.326 7.776 6.095 1.00 97.62 232 TYR A C 1
ATOM 1747 O O . TYR A 1 232 ? -5.047 6.650 5.675 1.00 97.62 232 TYR A O 1
ATOM 1755 N N . LEU A 1 233 ? -5.680 8.033 7.356 1.00 97.75 233 LEU A N 1
ATOM 1756 C CA . LEU A 1 233 ? -6.064 7.022 8.334 1.00 97.75 233 LEU A CA 1
ATOM 1757 C C . LEU A 1 233 ? -7.245 7.536 9.163 1.00 97.75 233 LEU A C 1
ATOM 1759 O O . LEU A 1 233 ? -7.240 8.684 9.622 1.00 97.75 233 LEU A O 1
ATOM 1763 N N . ALA A 1 234 ? -8.214 6.659 9.405 1.0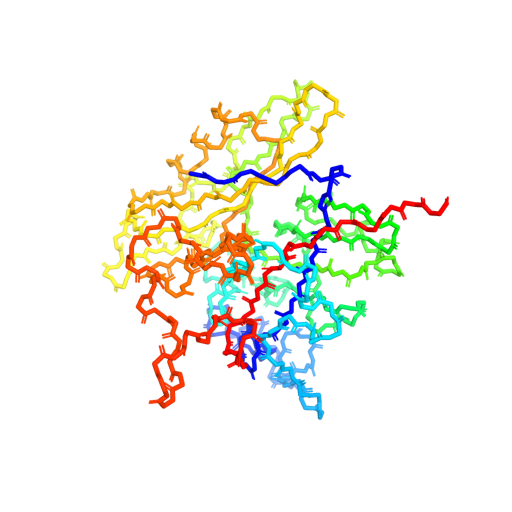0 97.38 234 ALA A N 1
ATOM 1764 C CA . ALA A 1 234 ? -9.279 6.882 10.371 1.00 97.38 234 ALA A CA 1
ATOM 1765 C C . ALA A 1 234 ? -9.403 5.716 11.344 1.00 97.38 234 ALA A C 1
ATOM 1767 O O . ALA A 1 234 ? -9.182 4.562 10.979 1.00 97.38 234 ALA A O 1
ATOM 1768 N N . LEU A 1 235 ? -9.786 6.045 12.576 1.00 97.00 235 LEU A N 1
ATOM 1769 C CA . LEU A 1 235 ? -10.173 5.113 13.626 1.00 97.00 235 LEU A CA 1
ATOM 1770 C C . LEU A 1 235 ? -11.671 5.253 13.890 1.00 97.00 235 LEU A C 1
ATOM 1772 O O . LEU A 1 235 ? -12.185 6.369 13.988 1.00 97.00 235 LEU A O 1
ATOM 1776 N N . TYR A 1 236 ? -12.355 4.128 14.062 1.00 93.88 236 TYR A N 1
ATOM 1777 C CA . TYR A 1 236 ? -13.776 4.078 14.389 1.00 93.88 236 TYR A CA 1
ATOM 1778 C C . TYR A 1 236 ? -13.935 3.697 15.858 1.00 93.88 236 TYR A C 1
ATOM 1780 O O . TYR A 1 236 ? -13.810 2.534 16.242 1.00 93.88 236 TYR A O 1
ATOM 1788 N N . VAL A 1 237 ? -14.187 4.703 16.691 1.00 87.44 237 VAL A N 1
ATOM 1789 C CA . VAL A 1 237 ? -14.186 4.584 18.150 1.00 87.44 237 VAL A CA 1
ATOM 1790 C C . VAL A 1 237 ? -15.624 4.627 18.669 1.00 87.44 237 VAL A C 1
ATOM 1792 O O . VAL A 1 237 ? -16.286 5.658 18.524 1.00 87.44 237 VAL A O 1
ATOM 1795 N N . PRO A 1 238 ? -16.132 3.557 19.302 1.00 82.31 238 PRO A N 1
ATOM 1796 C CA . PRO A 1 238 ? -17.411 3.612 19.998 1.00 82.31 238 PRO A CA 1
ATOM 1797 C C . PRO A 1 238 ? -17.324 4.594 21.177 1.00 82.31 238 PRO A C 1
ATOM 1799 O O . PRO A 1 238 ? -16.497 4.423 22.072 1.00 82.31 238 PRO A O 1
ATOM 1802 N N . ARG A 1 239 ? -18.173 5.626 21.203 1.00 81.62 239 ARG A N 1
ATOM 1803 C CA . ARG A 1 239 ? -18.250 6.609 22.294 1.00 81.62 239 ARG A CA 1
ATOM 1804 C C . ARG A 1 239 ? -19.697 7.050 22.510 1.00 81.62 239 ARG A C 1
ATOM 1806 O O . ARG A 1 239 ? -20.318 7.607 21.611 1.00 81.62 239 ARG A O 1
ATOM 1813 N N . GLY A 1 240 ? -20.233 6.813 23.711 1.00 78.56 240 GLY A N 1
ATOM 1814 C CA . GLY A 1 240 ? -21.587 7.249 24.087 1.00 78.56 240 GLY A CA 1
ATOM 1815 C C . GLY A 1 240 ? -22.695 6.673 23.195 1.00 78.56 240 GLY A C 1
ATOM 1816 O O . GLY A 1 240 ? -23.583 7.408 22.776 1.00 78.56 240 GLY A O 1
ATOM 1817 N N . GLY A 1 241 ? -22.599 5.389 22.829 1.00 77.75 241 GLY A N 1
ATOM 1818 C CA . GLY A 1 241 ? -23.570 4.723 21.947 1.00 77.75 241 GLY A CA 1
ATOM 1819 C C . GLY A 1 241 ? -23.497 5.141 20.472 1.00 77.75 241 GLY A C 1
ATOM 1820 O O . GLY A 1 241 ? -24.331 4.716 19.679 1.00 77.75 241 GLY A O 1
ATOM 1821 N N . ARG A 1 242 ? -22.509 5.958 20.085 1.00 80.69 242 ARG A N 1
ATOM 1822 C CA . ARG A 1 242 ? -22.272 6.396 18.702 1.00 80.69 242 ARG A CA 1
ATOM 1823 C C . ARG A 1 242 ? -20.882 5.978 18.234 1.00 80.69 242 ARG A C 1
ATOM 1825 O O . ARG A 1 242 ? -19.958 5.866 19.037 1.00 80.69 242 ARG A O 1
ATOM 1832 N N . MET A 1 243 ? -20.724 5.781 16.929 1.00 84.00 243 MET A N 1
ATOM 1833 C CA . MET A 1 243 ? -19.407 5.598 16.319 1.00 84.00 243 MET A CA 1
ATOM 1834 C C . MET A 1 243 ? -18.798 6.964 16.015 1.00 84.00 243 MET A C 1
ATOM 1836 O O . MET A 1 243 ? -19.359 7.748 15.253 1.00 84.00 243 MET A O 1
ATOM 1840 N N . HIS A 1 244 ? -17.655 7.252 16.627 1.00 90.25 244 HIS A N 1
ATOM 1841 C CA . HIS A 1 244 ? -16.876 8.451 16.364 1.00 90.25 244 HIS A CA 1
ATOM 1842 C C . HIS A 1 244 ? -15.753 8.141 15.372 1.00 90.25 244 HIS A C 1
ATOM 1844 O O . HIS A 1 244 ? -15.055 7.139 15.522 1.00 90.25 244 HIS A O 1
ATOM 1850 N N . VAL A 1 245 ? -15.568 9.011 14.379 1.00 93.94 245 VAL A N 1
ATOM 1851 C CA . VAL A 1 245 ? -14.459 8.922 13.425 1.00 93.94 245 VAL A CA 1
ATOM 1852 C C . VAL A 1 245 ? -13.335 9.820 13.924 1.00 93.94 245 VAL A C 1
ATOM 1854 O O . VAL A 1 245 ? -13.487 11.039 13.968 1.00 93.94 245 VAL A O 1
ATOM 1857 N N . ALA A 1 246 ? -12.224 9.216 14.333 1.00 94.69 246 ALA A N 1
ATOM 1858 C CA . ALA A 1 246 ? -11.029 9.932 14.756 1.00 94.69 246 ALA A CA 1
ATOM 1859 C C . ALA A 1 246 ? -9.954 9.861 13.669 1.00 94.69 246 ALA A C 1
ATOM 1861 O O . ALA A 1 246 ? -9.772 8.831 13.022 1.00 94.69 246 ALA A O 1
ATOM 1862 N N . HIS A 1 247 ? -9.203 10.946 13.511 1.00 95.31 247 HIS A N 1
ATOM 1863 C CA . HIS A 1 247 ? -8.125 11.048 12.534 1.00 95.31 247 HIS A CA 1
ATOM 1864 C C . HIS A 1 247 ? -6.796 11.340 13.206 1.00 95.31 247 HIS A C 1
ATOM 1866 O O . HIS A 1 247 ? -6.743 11.978 14.256 1.00 95.31 247 HIS A O 1
ATOM 1872 N N . LEU A 1 248 ? -5.710 10.921 12.557 1.00 92.56 248 LEU A N 1
ATOM 1873 C CA . LEU A 1 248 ? -4.364 11.165 13.067 1.00 92.56 248 LEU A CA 1
ATOM 1874 C C . LEU A 1 248 ? -3.967 12.648 12.991 1.00 92.56 248 LEU A C 1
ATOM 1876 O O . LEU A 1 248 ? -3.212 13.123 13.835 1.00 92.56 248 LEU A O 1
ATOM 1880 N N . VAL A 1 249 ? -4.480 13.379 11.997 1.00 94.44 249 VAL A N 1
ATOM 1881 C CA . VAL A 1 249 ? -4.346 14.839 11.897 1.00 94.44 249 VAL A CA 1
ATOM 1882 C C . VAL A 1 249 ? -5.689 15.474 11.519 1.00 94.44 249 VAL A C 1
ATOM 1884 O O . VAL A 1 249 ? -6.429 14.877 10.732 1.00 94.44 249 VAL A O 1
ATOM 1887 N N . PRO A 1 250 ? -6.006 16.693 12.004 1.00 93.44 250 PRO A N 1
ATOM 1888 C CA . PRO A 1 250 ? -7.327 17.302 11.810 1.00 93.44 250 PRO A CA 1
ATOM 1889 C C . PRO A 1 250 ? -7.758 17.439 10.346 1.00 93.44 250 PRO A C 1
ATOM 1891 O O . PRO A 1 250 ? -8.923 17.231 10.024 1.00 93.44 250 PRO A O 1
ATOM 1894 N N . GLY A 1 251 ? -6.817 17.734 9.442 1.00 94.44 251 GLY A N 1
ATOM 1895 C CA . GLY A 1 251 ? -7.120 17.936 8.022 1.00 94.44 251 GLY A CA 1
ATOM 1896 C C . GLY A 1 251 ? -7.711 16.708 7.321 1.00 94.44 251 GLY A C 1
ATOM 1897 O O . GLY A 1 251 ? -8.392 16.862 6.314 1.00 94.44 251 GLY A O 1
ATOM 1898 N N . MET A 1 252 ? -7.502 15.494 7.846 1.00 96.25 252 MET A N 1
ATOM 1899 C CA . MET A 1 252 ? -8.083 14.283 7.253 1.00 96.25 252 MET A CA 1
ATOM 1900 C C . MET A 1 252 ? -9.611 14.242 7.375 1.00 96.25 252 MET A C 1
ATOM 1902 O O . MET A 1 252 ? -10.261 13.670 6.507 1.00 96.25 252 MET A O 1
ATOM 1906 N N . ALA A 1 253 ? -10.186 14.912 8.381 1.00 95.00 253 ALA A N 1
ATOM 1907 C CA . ALA A 1 253 ? -11.636 15.000 8.564 1.00 95.00 253 ALA A CA 1
ATOM 1908 C C . ALA A 1 253 ? -12.342 15.745 7.415 1.00 95.00 253 ALA A C 1
ATOM 1910 O O . ALA A 1 253 ? -13.548 15.609 7.231 1.00 95.00 253 ALA A O 1
ATOM 1911 N N . LEU A 1 254 ? -11.599 16.541 6.637 1.00 94.06 254 LEU A N 1
ATOM 1912 C CA . LEU A 1 254 ? -12.127 17.260 5.475 1.00 94.06 254 LEU A CA 1
ATOM 1913 C C . LEU A 1 254 ? -12.376 16.342 4.270 1.00 94.06 254 LEU A C 1
ATOM 1915 O O . LEU A 1 254 ? -13.025 16.760 3.317 1.00 94.06 254 LEU A O 1
ATOM 1919 N N . ILE A 1 255 ? -11.851 15.115 4.301 1.00 95.06 255 ILE A N 1
ATOM 1920 C CA . ILE A 1 255 ? -12.011 14.126 3.227 1.00 95.06 255 ILE A CA 1
ATOM 1921 C C . ILE A 1 255 ? -13.329 13.352 3.399 1.00 95.06 255 ILE A C 1
ATOM 1923 O O . ILE A 1 255 ? -13.840 12.757 2.449 1.00 95.06 255 ILE A O 1
ATOM 1927 N N . GLU A 1 256 ? -13.906 13.380 4.600 1.00 94.38 256 GLU A N 1
ATOM 1928 C CA . GLU A 1 256 ? -15.190 12.750 4.874 1.00 94.38 256 GLU A CA 1
ATOM 1929 C C . GLU A 1 256 ? -16.321 13.397 4.077 1.00 94.38 256 GLU A C 1
ATOM 1931 O O . GLU A 1 256 ? -16.382 14.620 3.916 1.00 94.38 256 GLU A O 1
ATOM 1936 N N . LYS A 1 257 ? -17.278 12.579 3.632 1.00 94.31 257 LYS A N 1
ATOM 1937 C CA . LYS A 1 257 ? -18.526 13.101 3.071 1.00 94.31 257 LYS A CA 1
ATOM 1938 C C . LYS A 1 257 ? -19.520 13.377 4.190 1.00 94.31 257 LYS A C 1
ATOM 1940 O O . LYS A 1 257 ? -19.427 12.831 5.287 1.00 94.31 257 LYS A O 1
ATOM 1945 N N . LYS A 1 258 ? -20.505 14.221 3.897 1.00 93.12 258 LYS A N 1
ATOM 1946 C CA . LYS A 1 258 ? -21.648 14.463 4.779 1.00 93.12 258 LYS A CA 1
ATOM 1947 C C . LYS A 1 258 ? -22.934 14.157 4.030 1.00 93.12 258 LYS A C 1
ATOM 1949 O O . LYS A 1 258 ? -23.076 14.531 2.865 1.00 93.12 258 LYS A O 1
ATOM 1954 N N . ALA A 1 259 ? -23.852 13.469 4.693 1.00 90.50 259 ALA A N 1
ATOM 1955 C CA . ALA A 1 259 ? -25.226 13.358 4.235 1.00 90.50 259 ALA A CA 1
ATOM 1956 C C . ALA A 1 259 ? -25.946 14.713 4.380 1.00 90.50 259 ALA A C 1
ATOM 1958 O O . ALA A 1 259 ? -25.418 15.666 4.960 1.00 90.50 259 ALA A O 1
ATOM 1959 N N . ARG A 1 260 ? -27.160 14.815 3.825 1.00 90.00 260 ARG A N 1
ATOM 1960 C CA . ARG A 1 260 ? -27.944 16.067 3.817 1.00 90.00 260 ARG A CA 1
ATOM 1961 C C . ARG A 1 260 ? -28.274 16.586 5.219 1.00 90.00 260 ARG A C 1
ATOM 1963 O O . ARG A 1 260 ? -28.399 17.788 5.402 1.00 90.00 260 ARG A O 1
ATOM 1970 N N . ASP A 1 261 ? -28.400 15.686 6.186 1.00 91.31 261 ASP A N 1
ATOM 1971 C CA . ASP A 1 261 ? -28.656 15.970 7.603 1.00 91.31 261 ASP A CA 1
ATOM 1972 C C . ASP A 1 261 ? -27.382 16.348 8.389 1.00 91.31 261 ASP A C 1
ATOM 1974 O O . ASP A 1 261 ? -27.434 16.568 9.597 1.00 91.31 261 ASP A O 1
ATOM 1978 N N . GLY A 1 262 ? -26.226 16.417 7.718 1.00 88.25 262 GLY A N 1
ATOM 1979 C CA . GLY A 1 262 ? -24.932 16.700 8.333 1.00 88.25 262 GLY A CA 1
ATOM 1980 C C . GLY A 1 262 ? -24.232 15.477 8.929 1.00 88.25 262 GLY A C 1
ATOM 1981 O O . GLY A 1 262 ? -23.104 15.618 9.412 1.00 88.25 262 GLY A O 1
ATOM 1982 N N . THR A 1 263 ? -24.839 14.287 8.864 1.00 89.50 263 THR A N 1
ATOM 1983 C CA . THR A 1 263 ? -24.223 13.042 9.337 1.00 89.50 263 THR A CA 1
ATOM 1984 C C . THR A 1 263 ? -22.951 12.751 8.546 1.00 89.50 263 THR A C 1
ATOM 1986 O O . THR A 1 263 ? -22.948 12.770 7.313 1.00 89.50 263 THR 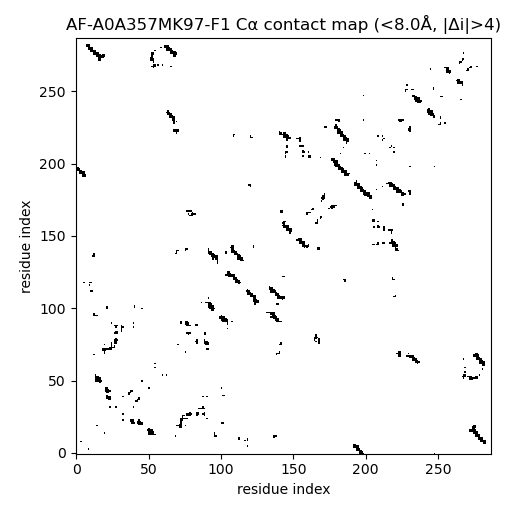A O 1
ATOM 1989 N N . ILE A 1 264 ? -21.854 12.479 9.255 1.00 91.06 264 ILE A N 1
ATOM 1990 C CA . ILE A 1 264 ? -20.576 12.106 8.642 1.00 91.06 264 ILE A CA 1
ATOM 1991 C C . ILE A 1 264 ? -20.719 10.724 8.003 1.00 91.06 264 ILE A C 1
ATOM 1993 O O . ILE A 1 264 ? -21.123 9.766 8.659 1.00 91.06 264 ILE A O 1
ATOM 1997 N N . LEU A 1 265 ? -20.343 10.626 6.732 1.00 92.94 265 LEU A N 1
ATOM 1998 C CA . LEU A 1 265 ? -20.187 9.384 5.990 1.00 92.94 265 LEU A CA 1
ATOM 1999 C C . LEU A 1 265 ? -18.689 9.072 5.935 1.00 92.94 265 LEU A C 1
ATOM 2001 O O . LEU A 1 265 ? -17.986 9.720 5.153 1.00 92.94 265 LEU A O 1
ATOM 2005 N N . PRO A 1 266 ? -18.189 8.122 6.750 1.00 94.12 266 PRO A N 1
ATOM 2006 C CA . PRO A 1 266 ? -16.761 7.889 6.848 1.00 94.12 266 PRO A CA 1
ATOM 2007 C C . PRO A 1 266 ? -16.212 7.323 5.536 1.00 94.12 266 PRO A C 1
ATOM 2009 O O . PRO A 1 266 ? -16.788 6.382 4.980 1.00 94.12 266 PRO A O 1
ATOM 2012 N N . ARG A 1 267 ? -15.092 7.843 5.044 1.00 95.88 267 ARG A N 1
ATOM 2013 C CA . ARG A 1 267 ? -14.408 7.352 3.854 1.00 95.88 267 ARG A CA 1
ATOM 2014 C C . ARG A 1 267 ? -14.098 5.869 4.010 1.00 95.88 267 ARG A C 1
ATOM 2016 O O . ARG A 1 267 ? -13.745 5.405 5.095 1.00 95.88 267 ARG A O 1
ATOM 2023 N N . PHE A 1 268 ? -14.268 5.134 2.914 1.00 96.75 268 PHE A N 1
ATOM 2024 C CA . PHE A 1 268 ? -14.122 3.682 2.831 1.00 96.75 268 PHE A CA 1
ATOM 2025 C C . PHE A 1 268 ? -15.138 2.852 3.640 1.00 96.75 268 PHE A C 1
ATOM 2027 O O . PHE A 1 268 ? -15.085 1.626 3.574 1.00 96.75 268 PHE A O 1
ATOM 2034 N N . ILE A 1 269 ? -16.072 3.469 4.373 1.00 94.94 269 ILE A N 1
ATOM 2035 C CA . ILE A 1 269 ? -17.167 2.770 5.073 1.00 94.94 269 ILE A CA 1
ATOM 2036 C C . ILE A 1 269 ? -18.519 3.203 4.515 1.00 94.94 269 ILE A C 1
ATOM 2038 O O . ILE A 1 269 ? -19.314 2.375 4.088 1.00 94.94 269 ILE A O 1
ATOM 2042 N N . GLY A 1 270 ? -18.785 4.509 4.525 1.00 92.62 270 GLY A N 1
ATOM 2043 C CA . GLY A 1 270 ? -20.077 5.085 4.163 1.00 92.62 270 GLY A CA 1
ATOM 2044 C C . GLY A 1 270 ? -20.274 5.305 2.665 1.00 92.62 270 GLY A C 1
ATOM 2045 O O . GLY A 1 270 ? -21.393 5.579 2.243 1.00 92.62 270 GLY A O 1
ATOM 2046 N N . PHE A 1 271 ? -19.213 5.224 1.856 1.00 94.56 271 PHE A N 1
ATOM 2047 C CA . PHE A 1 271 ? -19.288 5.395 0.405 1.00 94.56 271 PHE A CA 1
ATOM 2048 C C . PHE A 1 271 ? -18.096 4.748 -0.314 1.00 94.56 271 PHE A C 1
ATOM 2050 O O . PHE A 1 271 ? -17.022 4.592 0.269 1.00 94.56 271 PHE A O 1
ATOM 2057 N N . ALA A 1 272 ? -18.308 4.393 -1.584 1.00 96.06 272 ALA A N 1
ATOM 2058 C CA . ALA A 1 272 ? -17.288 3.851 -2.477 1.00 96.06 272 ALA A CA 1
ATOM 2059 C C . ALA A 1 272 ? -16.220 4.899 -2.826 1.00 96.06 272 ALA A C 1
ATOM 2061 O O . ALA A 1 272 ? -16.550 6.062 -3.083 1.00 96.06 272 ALA A O 1
ATOM 2062 N N . ASP A 1 273 ? -14.954 4.492 -2.869 1.00 97.25 273 ASP A N 1
ATOM 2063 C CA . ASP A 1 273 ? -13.817 5.383 -3.105 1.00 97.25 273 ASP A CA 1
ATOM 2064 C C . ASP A 1 273 ? -12.966 4.912 -4.286 1.00 97.25 273 ASP A C 1
ATOM 2066 O O . ASP A 1 273 ? -12.823 3.719 -4.556 1.00 97.25 273 ASP A O 1
ATOM 2070 N N . ASN A 1 274 ? -12.347 5.858 -4.988 1.00 96.25 274 ASN A N 1
ATOM 2071 C CA . ASN A 1 274 ? -11.479 5.511 -6.104 1.00 96.25 274 ASN A CA 1
ATOM 2072 C C . ASN A 1 274 ? -10.146 4.905 -5.655 1.00 96.25 274 ASN A C 1
ATOM 2074 O O . ASN A 1 274 ? -9.461 4.302 -6.478 1.00 96.25 274 ASN A O 1
ATOM 2078 N N . ARG A 1 275 ? -9.759 5.054 -4.384 1.00 97.00 275 ARG A N 1
ATOM 2079 C CA . ARG A 1 275 ? -8.520 4.517 -3.819 1.00 97.00 275 ARG A CA 1
ATOM 2080 C C . ARG A 1 275 ? -8.711 3.144 -3.205 1.00 97.00 275 ARG A C 1
ATOM 2082 O O . ARG A 1 275 ? -9.734 2.842 -2.603 1.00 97.00 275 ARG A O 1
ATOM 2089 N N . ASP A 1 276 ? -7.652 2.354 -3.302 1.00 97.94 276 ASP A N 1
ATOM 2090 C CA . ASP A 1 276 ? -7.504 1.135 -2.535 1.00 97.94 276 ASP A CA 1
ATOM 2091 C C . ASP A 1 276 ? -7.136 1.427 -1.075 1.00 97.94 276 ASP A C 1
ATOM 2093 O O . ASP A 1 276 ? -6.459 2.415 -0.749 1.00 97.94 276 ASP A O 1
ATOM 2097 N N . LEU A 1 277 ? -7.569 0.536 -0.188 1.00 98.56 277 LEU A N 1
ATOM 2098 C CA . LEU A 1 277 ? -7.367 0.675 1.246 1.00 98.56 277 LEU A CA 1
ATOM 2099 C C . LEU A 1 277 ? -6.988 -0.641 1.908 1.00 98.56 277 LEU A C 1
ATOM 2101 O O . LEU A 1 277 ? -7.347 -1.722 1.443 1.00 98.56 277 LEU A O 1
ATOM 2105 N N . PHE A 1 278 ? -6.332 -0.514 3.053 1.00 98.81 278 PHE A N 1
ATOM 2106 C CA . PHE A 1 278 ? -6.362 -1.541 4.075 1.00 98.81 278 PHE A CA 1
ATOM 2107 C C . PHE A 1 278 ? -7.408 -1.184 5.125 1.00 98.81 278 PHE A C 1
ATOM 2109 O O . PHE A 1 278 ? -7.605 -0.011 5.462 1.00 98.81 278 PHE A O 1
ATOM 2116 N N . TYR A 1 279 ? -8.056 -2.204 5.671 1.00 98.44 279 TYR A N 1
ATOM 2117 C CA . TYR A 1 279 ? -9.001 -2.067 6.769 1.00 98.44 279 TYR A CA 1
ATOM 2118 C C . TYR A 1 279 ? -8.637 -3.012 7.905 1.00 98.44 279 TYR A C 1
ATOM 2120 O O . TYR A 1 279 ? -8.232 -4.151 7.686 1.00 98.44 279 TYR A O 1
ATOM 2128 N N . VAL A 1 280 ? -8.788 -2.524 9.130 1.00 98.31 280 VAL A N 1
ATOM 2129 C CA . VAL A 1 280 ? -8.494 -3.262 10.355 1.00 98.31 280 VAL A CA 1
ATOM 2130 C C . VAL A 1 280 ? -9.813 -3.641 11.003 1.00 98.31 280 VAL A C 1
ATOM 2132 O O . VAL A 1 280 ? -10.678 -2.784 11.193 1.00 98.31 280 VAL A O 1
ATOM 2135 N N . THR A 1 281 ? -9.973 -4.909 11.363 1.00 96.81 281 THR A N 1
ATOM 2136 C CA . THR A 1 281 ? -11.199 -5.435 11.982 1.00 96.81 281 THR A CA 1
ATOM 2137 C C . THR A 1 281 ? -10.898 -6.131 13.292 1.00 96.81 281 THR A C 1
ATOM 2139 O O . THR A 1 281 ? -9.880 -6.807 13.405 1.00 96.81 281 THR A O 1
ATOM 2142 N N . ARG A 1 282 ? -11.812 -6.065 14.262 1.00 95.06 282 ARG A N 1
ATOM 2143 C CA . ARG A 1 282 ? -11.756 -6.951 15.438 1.00 95.06 282 ARG A CA 1
ATOM 2144 C C . ARG A 1 282 ? -11.793 -8.415 14.997 1.00 95.06 282 ARG A C 1
ATOM 2146 O O . ARG A 1 282 ? -12.652 -8.776 14.182 1.00 95.06 282 ARG A O 1
ATOM 2153 N N . LYS A 1 283 ? -10.882 -9.248 15.514 1.00 92.56 283 LYS A N 1
ATOM 2154 C CA . LYS A 1 283 ? -10.986 -10.708 15.373 1.00 92.56 283 LYS A CA 1
ATOM 2155 C C . LYS A 1 283 ? -12.225 -11.192 16.127 1.00 92.56 283 LYS A C 1
ATOM 2157 O O . LYS A 1 283 ? -12.605 -10.608 17.141 1.00 92.56 283 LYS A O 1
ATOM 2162 N N . GLU A 1 284 ? -12.882 -12.212 15.592 1.00 79.81 284 GLU A N 1
ATOM 2163 C CA . GLU A 1 284 ? -13.925 -12.899 16.350 1.00 79.81 284 GLU A CA 1
ATOM 2164 C C . GLU A 1 284 ? -13.268 -13.711 17.472 1.00 79.81 284 GLU A C 1
ATOM 2166 O O . GLU A 1 284 ? -12.151 -14.210 17.280 1.00 79.81 284 GLU A O 1
ATOM 2171 N N . PRO A 1 285 ? -13.919 -13.833 18.643 1.00 63.50 285 PRO A N 1
ATOM 2172 C CA . PRO A 1 285 ? -13.529 -14.842 19.615 1.00 63.50 285 PRO A CA 1
ATOM 2173 C C . PRO A 1 285 ? -13.486 -16.190 18.895 1.00 63.50 285 PRO A C 1
ATOM 2175 O O . PRO A 1 285 ? -14.427 -16.525 18.174 1.00 63.50 285 PRO A O 1
ATOM 2178 N N . ARG A 1 286 ? -12.391 -16.942 19.046 1.00 52.28 286 ARG A N 1
ATOM 2179 C CA . ARG A 1 286 ? -12.397 -18.333 18.581 1.00 52.28 286 ARG A CA 1
ATOM 2180 C C . ARG A 1 286 ? -13.512 -19.052 19.359 1.00 52.28 286 ARG A C 1
ATOM 2182 O O . ARG A 1 286 ? -13.587 -18.810 20.567 1.00 52.28 286 ARG A O 1
ATOM 2189 N N . PRO A 1 287 ? -14.385 -19.824 18.690 1.00 40.94 287 PRO A N 1
ATOM 2190 C CA . PRO A 1 287 ? -15.405 -20.608 19.376 1.00 40.94 287 PRO A CA 1
ATOM 2191 C C . PRO A 1 287 ? -14.788 -21.569 20.397 1.00 40.94 287 PRO A C 1
ATOM 2193 O O . PRO A 1 287 ? -13.616 -21.974 20.198 1.00 40.94 287 PRO A O 1
#

Solvent-accessible surface area (backbone atoms only — not comparable to full-atom values): 14988 Å² total; per-residue (Å²): 117,51,75,42,53,52,86,57,35,42,75,49,50,30,52,12,57,55,22,44,58,39,36,68,39,81,37,28,55,67,93,45,51,62,87,90,41,58,13,76,76,63,40,42,60,68,74,91,58,85,52,45,10,35,55,57,76,94,53,44,89,41,43,40,30,40,31,38,50,40,50,45,25,66,65,25,29,19,64,34,52,74,57,12,68,42,76,52,6,46,47,50,12,31,24,46,79,53,42,75,75,32,62,78,45,64,71,22,17,30,46,34,27,34,73,89,68,52,71,53,64,46,65,34,47,75,76,54,59,78,46,56,94,43,32,32,24,34,41,35,31,53,41,37,28,22,34,46,36,92,88,77,63,46,51,38,67,22,94,37,42,88,35,52,48,66,31,57,60,75,46,30,101,85,64,37,61,59,23,34,35,20,30,42,31,39,27,72,54,98,94,40,48,30,47,33,43,41,69,35,85,64,36,36,62,55,55,50,22,53,52,41,40,74,68,51,18,44,24,25,31,49,31,10,47,73,41,58,82,30,43,31,51,40,35,51,42,83,53,96,97,37,80,40,83,45,55,88,48,78,74,49,64,72,71,41,46,62,49,97,88,63,49,77,30,47,73,35,67,64,44,73,28,51,49,27,30,34,36,31,27,60,53,74,80,80,130

Radius of gyration: 18.27 Å; Cα contacts (8 Å, |Δi|>4): 704; chains: 1; bounding box: 52×42×52 Å

Nearest PDB structures (foldseek):
  3ohg-assembly1_A  TM=6.601E-01  e=1.860E-08  Bacteroides ovatus ATCC 8483
  6pky-assembly2_D  TM=5.432E-01  e=1.257E-06  Cavia porcellus
  3zoq-assembly1_C  TM=5.508E-01  e=2.142E+00  Salasvirus phi29
  6q1f-assembly1_5  TM=2.499E-01  e=3.378E+00  Human herpesvirus 6 strain Z29
  6ppb-assembly1_5  TM=1.917E-01  e=2.024E+00  Human herpesvirus 8 strain GK18

pLDDT: mean 94.51, std 5.98, range [40.94, 98.88]

Secondary structure (DSSP, 8-state):
-EEEETTTEEEEEE--SSSS-SS--SSS-GGGS-TT-SSTTS-S--TT----SS--TTTGGGEEEEEE----TTTSS-SSSGGGSSHHHHPPPEEETTEEEEPPPTTSEEEEEETTS-EEEEE--GGGGGGGGGEEEEEE-SS-SEEE-TTT--EEE-TTTT-TTTTT----TT--SSEEEEEEEEEEETTEEEEEEEEEEEE-HHHHHHHHHHTTEEEEEEEEESSTTTS-EEEEEEETTEEEEEESSGGGGGGSEE-TTS-EE-BTTTB--SS-EEEEEEPPPP-

Mean predicted aligned error: 3.65 Å

Foldseek 3Di:
DDKDFLVFKFKFKFAAQAPLFFAAAPQADVVLPPPCARHLQSDRGPPPDGTFQFDDQVFLVQFFKKWFFAHRQNLQFANDDPCSHDSSRRRKWKDAQLRGSDDHDAQWWKWWAFQVRDTDIDRDDPVCVVRSVGTRIMTTYFHWQWAQDPPPRAIDGTPCLVPCRNRSQADAVVRHQWFWWKKWFWAADPNTIMIDIDTDHTDHSNRVSVVCSVVRTNTMDTHATRDCNRGWMWGFDDDPNDTDTDTPDPVNQVVWDADPVRHTQGPSYNGGGRTMMMTMGGDDDDD

Sequence (287 aa):
MIAFDLGLYGLGYAVGTDHPALGWSSRPPYAVRPPELPGPDGIGTAMPLVTLGMVNPVIANRAVATFTAGLKRQHGAFKFGDMAGFNMGHHYGFIEKGVILSKLQPNLSTLYGLTDGTIAMKTWEEADNALLPRIAFARQNGVPLVVADPVTGQPVPGDRVTQWGPGNWSGSAKAELRTLRAGACMASHEGRDWLLYGYFSSATPSAMARVFMAYRCDYAMLLGMNALEHTYLALYVPRGGRMHVAHLVPGMALIEKKARDGTILPRFIGFADNRDLFYVTRKEPRP